Protein AF-A0A3P9KYY5-F1 (afdb_monomer_lite)

InterPro domains:
  IPR002126 Cadherin-like [PR00205] (72-91)
  IPR002126 Cadherin-like [PR00205] (111-130)
  IPR002126 Cadherin-like [PR00205] (130-143)
  IPR002126 Cadherin-like [PS50268] (26-132)
  IPR013164 Cadherin, N-terminal [PF08266] (29-111)
  IPR015919 Cadherin-like superfamily [SSF49313] (28-104)
  IPR015919 Cadherin-like superfamily [SSF49313] (125-204)
  IPR020894 Cadherin conserved site [PS00232] (120-130)
  IPR050174 Protocadherin/Cadherin-related Cell Adhesion [PTHR24028] (15-204)

Foldseek 3Di:
DDDDDDDPPPPVVVVVVVVVVPDDPQQDAAEWEDEAPDDWVAFTDQQCVVSVHDLCQCVVQVKFKDDPDPDDQWTADSNRSTITGHDGDDQCVQPWADPWRKDWIWMWGVPPTGIYIYIYTHDFDQDWDWAFPDPDDDDDDDLPDDFFDKDWDGFTDTGTFALQPQDWFAADDDDQWDKDWDDDPRDITIIITGHDGDDCVVPVDPCSPDSPRVRPRPHPPCPPVVVVVVVVVVVCVVPPPPPPPPDDDDDDDDDDDDDDDDDDDDDDDDDD

pLDDT: mean 70.51, std 25.72, range [22.34, 97.0]

Radius of gyration: 33.0 Å; chains: 1; bounding box: 55×108×96 Å

Secondary structure (DSSP, 8-state):
--------TTHHHHHHHHHHTTS------EEEEEESSPPTT-EEEEHHHHTT--HHHHHHTT-EEE-SSSS--EEEETTTTEEEE-S---HHHHHTT-S-EEEEEEEEETTTTEEEEEEEEEEP---S--EESSS-------TTPPTT-EEEPPPEE-SS-TTSS---------SSEEEEEEEEBTEEEEEEEE-S---TTT-SS---------------TTHHHHHHHHHHHHHHTTTTTSSTTSS-------------------------

Organism: Oryzias latipes (NCBI:txid8090)

Sequence (272 aa):
MNFAFERNNSGMYLWIFLLKCCCQMVAGQLSYSVFEEVDPGTSVGNIAKDLNLSPQDLESRMFQIVAGSKEKLFEVNLKTGILFVAKRIDREELCSEQLKCQLSLEAVINNPLKLYRIELQIVDVNDNAPLFSSKQQHLYIAESTLPGVKFALSEAADADVGKNGVNTYKLSQNQHFSLAVHKAGGSVSAELVLQRALDRESKPCSRFSNLCAQFIKPCARFTNLCAQFTKWCTRINQLCSYCCAIVAHAHSSHVHASKQSKWTPSFMFAGL

Structure (mmCIF, N/CA/C/O backbone):
data_AF-A0A3P9KYY5-F1
#
_entry.id   AF-A0A3P9KYY5-F1
#
loop_
_atom_site.group_PDB
_atom_site.id
_atom_site.type_symbol
_atom_site.label_atom_id
_atom_site.label_alt_id
_atom_site.label_comp_id
_atom_site.label_asym_id
_atom_site.label_entity_id
_atom_site.label_seq_id
_atom_site.pdbx_PDB_ins_code
_atom_site.Cartn_x
_atom_site.Cartn_y
_atom_site.Cartn_z
_atom_site.occupancy
_atom_site.B_iso_or_equiv
_atom_site.auth_seq_id
_atom_site.auth_comp_id
_atom_site.auth_asym_id
_atom_site.auth_atom_id
_atom_site.pdbx_PDB_model_num
ATOM 1 N N . MET A 1 1 ? 1.010 -62.638 56.212 1.00 36.09 1 MET A N 1
ATOM 2 C CA . MET A 1 1 ? 0.575 -61.236 56.018 1.00 36.09 1 MET A CA 1
ATOM 3 C C . MET A 1 1 ? 0.450 -60.998 54.525 1.00 36.09 1 MET A C 1
ATOM 5 O O . MET A 1 1 ? 1.361 -61.402 53.825 1.00 36.09 1 MET A O 1
ATOM 9 N N . ASN A 1 2 ? -0.640 -60.391 54.057 1.00 29.66 2 ASN A N 1
ATOM 10 C CA . ASN A 1 2 ? -0.795 -59.865 52.696 1.00 29.66 2 ASN A CA 1
ATOM 11 C C . ASN A 1 2 ? -1.794 -58.707 52.795 1.00 29.66 2 ASN A C 1
ATOM 13 O O . ASN A 1 2 ? -2.948 -58.945 53.144 1.00 29.66 2 ASN A O 1
ATOM 17 N N . PHE A 1 3 ? -1.352 -57.474 52.551 1.00 33.00 3 PHE A N 1
ATOM 18 C CA . PHE A 1 3 ? -2.235 -56.306 52.498 1.00 33.00 3 PHE A CA 1
ATOM 19 C C . PHE A 1 3 ? -2.580 -55.990 51.042 1.00 33.00 3 PHE A C 1
ATOM 21 O O . PHE A 1 3 ? -1.711 -56.031 50.171 1.00 33.00 3 PHE A O 1
ATOM 28 N N . ALA A 1 4 ? -3.851 -55.687 50.781 1.00 38.69 4 ALA A N 1
ATOM 29 C CA . ALA A 1 4 ? -4.298 -55.234 49.470 1.00 38.69 4 ALA A CA 1
ATOM 30 C C . ALA A 1 4 ? -3.795 -53.807 49.199 1.00 38.69 4 ALA A C 1
ATOM 32 O O . ALA A 1 4 ? -3.749 -52.978 50.106 1.00 38.69 4 ALA A O 1
ATOM 33 N N . PHE A 1 5 ? -3.438 -53.518 47.946 1.00 35.31 5 PHE A N 1
ATOM 34 C CA . PHE A 1 5 ? -2.970 -52.197 47.530 1.00 35.31 5 PHE A CA 1
ATOM 35 C C . PHE A 1 5 ? -4.097 -51.463 46.793 1.00 35.31 5 PHE A C 1
ATOM 37 O O . PHE A 1 5 ? -4.363 -51.725 45.617 1.00 35.31 5 PHE A O 1
ATOM 44 N N . GLU A 1 6 ? -4.802 -50.576 47.494 1.00 38.72 6 GLU A N 1
ATOM 45 C CA . GLU A 1 6 ? -5.916 -49.818 46.920 1.00 38.72 6 GLU A CA 1
ATOM 46 C C . GLU A 1 6 ? -5.428 -48.825 45.854 1.00 38.72 6 GLU A C 1
ATOM 48 O O . GLU A 1 6 ? -4.519 -48.020 46.075 1.00 38.72 6 GLU A O 1
ATOM 53 N N . ARG A 1 7 ? -6.049 -48.857 44.669 1.00 44.09 7 ARG A N 1
ATOM 54 C CA . ARG A 1 7 ? -5.730 -47.926 43.577 1.00 44.09 7 ARG A CA 1
ATOM 55 C C . ARG A 1 7 ? -6.401 -46.578 43.825 1.00 44.09 7 ARG A C 1
ATOM 57 O O . ARG A 1 7 ? -7.525 -46.345 43.388 1.00 44.09 7 ARG A O 1
ATOM 64 N N . ASN A 1 8 ? -5.694 -45.692 44.520 1.00 43.88 8 ASN A N 1
ATOM 65 C CA . ASN A 1 8 ? -6.155 -44.338 44.817 1.00 43.88 8 ASN A CA 1
ATOM 66 C C . ASN A 1 8 ? -6.353 -43.515 43.523 1.00 43.88 8 ASN A C 1
ATOM 68 O O . ASN A 1 8 ? -5.400 -43.028 42.918 1.00 43.88 8 ASN A O 1
ATOM 72 N N . ASN A 1 9 ? -7.610 -43.358 43.100 1.00 50.34 9 ASN A N 1
ATOM 73 C CA . ASN A 1 9 ? -7.994 -42.801 41.795 1.00 50.34 9 ASN A CA 1
ATOM 74 C C . ASN A 1 9 ? -8.052 -41.253 41.764 1.00 50.34 9 ASN A C 1
ATOM 76 O O . ASN A 1 9 ? -8.659 -40.665 40.873 1.00 50.34 9 ASN A O 1
ATOM 80 N N . SER A 1 10 ? -7.473 -40.575 42.760 1.00 51.97 10 SER A N 1
ATOM 81 C CA . SER A 1 10 ? -7.631 -39.125 42.979 1.00 51.97 10 SER A CA 1
ATOM 82 C C . SER A 1 10 ? -6.696 -38.246 42.136 1.00 51.97 10 SER A C 1
ATOM 84 O O . SER A 1 10 ? -7.107 -37.182 41.671 1.00 51.97 10 SER A O 1
ATOM 86 N N . GLY A 1 11 ? -5.460 -38.688 41.877 1.00 48.28 11 GLY A N 1
ATOM 87 C CA . GLY A 1 11 ? -4.455 -37.877 41.171 1.00 48.28 11 GLY A CA 1
ATOM 88 C C . GLY A 1 11 ? -4.800 -37.560 39.709 1.00 48.28 11 GLY A C 1
ATOM 89 O O . GLY A 1 11 ? -4.447 -36.493 39.208 1.00 48.28 11 GLY A O 1
ATOM 90 N N . MET A 1 12 ? -5.530 -38.451 39.030 1.00 52.38 12 MET A N 1
ATOM 91 C CA . MET A 1 12 ? -5.827 -38.318 37.598 1.00 52.38 12 MET A CA 1
ATOM 92 C C . MET A 1 12 ? -6.825 -37.185 37.303 1.00 52.38 12 MET A C 1
ATOM 94 O O . MET A 1 12 ? -6.656 -36.448 36.333 1.00 52.38 12 MET A O 1
ATOM 98 N N . TYR A 1 13 ? -7.822 -36.979 38.170 1.00 51.81 13 TYR A N 1
ATOM 99 C CA . TYR A 1 13 ? -8.791 -35.887 38.015 1.00 51.81 13 TYR A CA 1
ATOM 100 C C . TYR A 1 13 ? -8.165 -34.506 38.242 1.00 51.81 13 TYR A C 1
ATOM 102 O O . TYR A 1 13 ? -8.537 -33.554 37.557 1.00 51.81 13 TYR A O 1
ATOM 110 N N . LEU A 1 14 ? -7.181 -34.397 39.143 1.00 50.94 14 LEU A N 1
ATOM 111 C CA . LEU A 1 14 ? -6.487 -33.135 39.412 1.00 50.94 14 LEU A CA 1
ATOM 112 C C . LEU A 1 14 ? -5.697 -32.653 38.182 1.00 50.94 14 LEU A C 1
ATOM 114 O O . LEU A 1 14 ? -5.769 -31.480 37.821 1.00 50.94 14 LEU A O 1
ATOM 118 N N . TRP A 1 15 ? -5.024 -33.570 37.479 1.00 49.56 15 TRP A N 1
ATOM 119 C CA . TRP A 1 15 ? -4.342 -33.268 36.214 1.00 49.56 15 TRP A CA 1
ATOM 120 C C . TRP A 1 15 ? -5.317 -32.879 35.095 1.00 49.56 15 TRP A C 1
ATOM 122 O O . TRP A 1 15 ? -5.033 -31.950 34.343 1.00 49.56 15 TRP A O 1
ATOM 132 N N . ILE A 1 16 ? -6.488 -33.521 35.009 1.00 52.25 16 ILE A N 1
ATOM 133 C CA . ILE A 1 16 ? -7.527 -33.160 34.027 1.00 52.25 16 ILE A CA 1
ATOM 134 C C . ILE A 1 16 ? -8.087 -31.751 34.298 1.00 52.25 16 ILE A C 1
ATOM 136 O O . ILE A 1 16 ? -8.329 -31.002 33.350 1.00 52.25 16 ILE A O 1
ATOM 140 N N . PHE A 1 17 ? -8.249 -31.355 35.566 1.00 47.78 17 PHE A N 1
ATOM 141 C CA . PHE A 1 17 ? -8.636 -29.986 35.930 1.00 47.78 17 PHE A CA 1
ATOM 142 C C . PHE A 1 17 ? -7.553 -28.954 35.586 1.00 47.78 17 PHE A C 1
ATOM 144 O O . PHE A 1 17 ? -7.874 -27.900 35.037 1.00 47.78 17 PHE A O 1
ATOM 151 N N . LEU A 1 18 ? -6.277 -29.261 35.843 1.00 50.00 18 LEU A N 1
ATOM 152 C CA . LEU A 1 18 ? -5.164 -28.363 35.518 1.00 50.00 18 LEU A CA 1
ATOM 153 C C . LEU A 1 18 ? -4.964 -28.207 33.999 1.00 50.00 18 LEU A C 1
ATOM 155 O O . LEU A 1 18 ? -4.816 -27.080 33.529 1.00 50.00 18 LEU A O 1
ATOM 159 N N . LEU A 1 19 ? -5.059 -29.285 33.209 1.00 46.97 19 LEU A N 1
ATOM 160 C CA . LEU A 1 19 ? -5.005 -29.191 31.740 1.00 46.97 19 LEU A CA 1
ATOM 161 C C . LEU A 1 19 ? -6.210 -28.437 31.154 1.00 46.97 19 LEU A C 1
ATOM 163 O O . LEU A 1 19 ? -6.039 -27.672 30.204 1.00 46.97 19 LEU A O 1
ATOM 167 N N . LYS A 1 20 ? -7.413 -28.575 31.733 1.00 45.62 20 LYS A N 1
ATOM 168 C CA . LYS A 1 20 ? -8.587 -27.785 31.313 1.00 45.62 20 LYS A CA 1
ATOM 169 C C . LYS A 1 20 ? -8.441 -26.278 31.544 1.00 45.62 20 LYS A C 1
ATOM 171 O O . LYS A 1 20 ? -9.170 -25.519 30.918 1.00 45.62 20 LYS A O 1
ATOM 176 N N . CYS A 1 21 ? -7.507 -25.839 32.388 1.00 45.88 21 CYS A N 1
ATOM 177 C CA . CYS A 1 21 ? -7.246 -24.419 32.628 1.00 45.88 21 CYS A CA 1
ATOM 178 C C . CYS A 1 21 ? -6.366 -23.764 31.537 1.00 45.88 21 CYS A C 1
ATOM 180 O O . CYS A 1 21 ? -6.236 -22.545 31.500 1.00 45.88 21 CYS A O 1
ATOM 182 N N . CYS A 1 22 ? -5.761 -24.551 30.634 1.00 45.81 22 CYS A N 1
ATOM 183 C CA . CYS A 1 22 ? -4.776 -24.066 29.657 1.00 45.81 22 CYS A CA 1
ATOM 184 C C . CYS A 1 22 ? -5.279 -24.069 28.196 1.00 45.81 22 CYS A C 1
ATOM 186 O O . CYS A 1 22 ? -4.486 -24.037 27.257 1.00 45.81 22 CYS A O 1
ATOM 188 N N . CYS A 1 23 ? -6.596 -24.117 27.969 1.00 46.62 23 CYS A N 1
ATOM 189 C CA . CYS A 1 23 ? -7.183 -24.050 26.628 1.00 46.62 23 CYS A CA 1
ATOM 190 C C . CYS A 1 23 ? -8.422 -23.146 26.585 1.00 46.62 23 CYS A C 1
ATOM 192 O O . CYS A 1 23 ? -9.277 -23.211 27.459 1.00 46.62 23 CYS A O 1
ATOM 194 N N . GLN A 1 24 ? -8.526 -22.366 25.502 1.00 46.97 24 GLN A N 1
ATOM 195 C CA . GLN A 1 24 ? -9.652 -21.485 25.148 1.00 46.97 24 GLN A CA 1
ATOM 196 C C . GLN A 1 24 ? -9.836 -20.198 25.983 1.00 46.97 24 GLN A C 1
ATOM 198 O O . GLN A 1 24 ? -10.916 -19.904 26.484 1.00 46.97 24 GLN A O 1
ATOM 203 N N . MET A 1 25 ? -8.820 -19.328 25.951 1.00 42.09 25 MET A N 1
ATOM 204 C CA . MET A 1 25 ? -9.045 -17.870 25.877 1.00 42.09 25 MET A CA 1
ATOM 205 C C . MET A 1 25 ? -8.500 -17.272 24.569 1.00 42.09 25 MET A C 1
ATOM 207 O O . MET A 1 25 ? -7.851 -16.231 24.557 1.00 42.09 25 MET A O 1
ATOM 211 N N . VAL A 1 26 ? -8.828 -17.906 23.438 1.00 45.22 26 VAL A N 1
ATOM 212 C CA . VAL A 1 26 ? -8.909 -17.184 22.159 1.00 45.22 26 VAL A CA 1
ATOM 213 C C . VAL A 1 26 ? -10.308 -16.576 22.090 1.00 45.22 26 VAL A C 1
ATOM 215 O O . VAL A 1 26 ? -11.222 -17.139 21.490 1.00 45.22 26 VAL A O 1
ATOM 218 N N . ALA A 1 27 ? -10.493 -15.445 22.778 1.00 49.50 27 ALA A N 1
ATOM 219 C CA . ALA A 1 27 ? -11.593 -14.547 22.444 1.00 49.50 27 ALA A CA 1
ATOM 220 C C . ALA A 1 27 ? -11.407 -14.107 20.981 1.00 49.50 27 ALA A C 1
ATOM 222 O O . ALA A 1 27 ? -10.267 -13.959 20.540 1.00 49.50 27 ALA A O 1
ATOM 223 N N . GLY A 1 28 ? -12.507 -13.975 20.233 1.00 56.72 28 GLY A N 1
ATOM 224 C CA . GLY A 1 28 ? -12.474 -13.877 18.770 1.00 56.72 28 GLY A CA 1
ATOM 225 C C . GLY A 1 28 ? -11.440 -12.875 18.254 1.00 56.72 28 GLY A C 1
ATOM 226 O O . GLY A 1 28 ? -11.427 -11.723 18.682 1.00 56.72 28 GLY A O 1
ATOM 227 N N . GLN A 1 29 ? -10.578 -13.328 17.342 1.00 67.31 29 GLN A N 1
ATOM 228 C CA . GLN A 1 29 ? -9.638 -12.467 16.633 1.00 67.31 29 GLN A CA 1
ATOM 229 C C . GLN A 1 29 ? -10.447 -11.614 15.651 1.00 67.31 29 GLN A C 1
ATOM 231 O O . GLN A 1 29 ? -10.906 -12.108 14.620 1.00 67.31 29 GLN A O 1
ATOM 236 N N . LEU A 1 30 ? -10.681 -10.352 16.008 1.00 89.25 30 LEU A N 1
ATOM 237 C CA . LEU A 1 30 ? -11.351 -9.405 15.122 1.00 89.25 30 LEU A CA 1
ATOM 238 C C . LEU A 1 30 ? -10.376 -9.006 14.017 1.00 89.25 30 LEU A C 1
ATOM 240 O O . LEU A 1 30 ? -9.181 -8.866 14.265 1.00 89.25 30 LEU A O 1
ATOM 244 N N . SER A 1 31 ? -10.882 -8.814 12.802 1.00 92.50 31 SER A N 1
ATOM 245 C CA . SER A 1 31 ? -10.082 -8.345 11.675 1.00 92.50 31 SER A CA 1
ATOM 246 C C . SER A 1 31 ? -10.819 -7.230 10.949 1.00 92.50 31 SER A C 1
ATOM 248 O O . SER A 1 31 ? -11.980 -7.385 10.570 1.00 92.50 31 SER A O 1
ATOM 250 N N . TYR A 1 32 ? -10.130 -6.108 10.774 1.00 95.19 32 TYR A N 1
ATOM 251 C CA . TYR A 1 32 ? -10.605 -4.939 10.052 1.00 95.19 32 TYR A CA 1
ATOM 252 C C . TYR A 1 32 ? -9.584 -4.536 8.984 1.00 95.19 32 TYR A C 1
ATOM 254 O O . TYR A 1 32 ? -8.396 -4.851 9.077 1.00 95.19 32 TYR A O 1
ATOM 262 N N . SER A 1 33 ? -10.040 -3.782 7.989 1.00 95.62 33 SER A N 1
ATOM 263 C CA . SER A 1 33 ? -9.180 -3.152 6.989 1.00 95.62 33 SER A CA 1
ATOM 264 C C . SER A 1 33 ? -9.468 -1.660 6.916 1.00 95.62 33 SER A C 1
ATOM 266 O O . SER A 1 33 ? -10.634 -1.265 6.896 1.00 95.62 33 SER A O 1
ATOM 268 N N . VAL A 1 34 ? -8.424 -0.844 6.822 1.00 95.94 34 VAL A N 1
ATOM 269 C CA . VAL A 1 34 ? -8.526 0.610 6.651 1.00 95.94 34 VAL A CA 1
ATOM 270 C C . VAL A 1 34 ? -7.572 1.045 5.544 1.00 95.94 34 VAL A C 1
ATOM 272 O O . VAL A 1 34 ? -6.483 0.491 5.425 1.00 95.94 34 VAL A O 1
ATOM 275 N N . PHE A 1 35 ? -7.975 2.009 4.722 1.00 96.12 35 PHE A N 1
ATOM 276 C CA . PHE A 1 35 ? -7.043 2.653 3.799 1.00 96.12 35 PHE A CA 1
ATOM 277 C C . PHE A 1 35 ? -6.129 3.603 4.572 1.00 96.12 35 PHE A C 1
ATOM 279 O O . PHE A 1 35 ? -6.553 4.214 5.553 1.00 96.12 35 PHE A O 1
ATOM 286 N N . GLU A 1 36 ? -4.892 3.739 4.123 1.00 94.81 36 GLU A N 1
ATOM 287 C CA . GLU A 1 36 ? -4.030 4.836 4.559 1.00 94.81 36 GLU A CA 1
ATOM 288 C C . GLU A 1 36 ? -4.493 6.193 4.002 1.00 94.81 36 GLU A C 1
ATOM 290 O O . GLU A 1 36 ? -5.508 6.280 3.305 1.00 94.81 36 GLU A O 1
ATOM 295 N N . GLU A 1 37 ? -3.768 7.266 4.327 1.00 92.88 37 GLU A N 1
ATOM 296 C CA . GLU A 1 37 ? -3.992 8.634 3.834 1.00 92.88 37 GLU A CA 1
ATOM 297 C C . GLU A 1 37 ? -5.351 9.280 4.193 1.00 92.88 37 GLU A C 1
ATOM 299 O O . GLU A 1 37 ? -5.558 10.468 3.908 1.00 92.88 37 GLU A O 1
ATOM 304 N N . VAL A 1 38 ? -6.246 8.537 4.858 1.00 93.75 38 VAL A N 1
ATOM 305 C CA . VAL A 1 38 ? -7.576 8.965 5.322 1.00 93.75 38 VAL A CA 1
ATOM 306 C C . VAL A 1 38 ? -7.523 9.985 6.462 1.00 93.75 38 VAL A C 1
ATOM 308 O O . VAL A 1 38 ? -6.593 10.018 7.272 1.00 93.75 38 VAL A O 1
ATOM 311 N N . ASP A 1 39 ? -8.572 10.803 6.552 1.00 95.25 39 ASP A N 1
ATOM 312 C CA . ASP A 1 39 ? -8.694 11.845 7.569 1.00 95.25 39 ASP A CA 1
ATOM 313 C C . ASP A 1 39 ? -8.900 11.262 8.986 1.00 95.25 39 ASP A C 1
ATOM 315 O O . ASP A 1 39 ? -9.667 10.302 9.159 1.00 95.25 39 ASP A O 1
ATOM 319 N N . PRO A 1 40 ? -8.289 11.854 10.032 1.00 96.19 40 PRO A N 1
ATOM 320 C CA . PRO A 1 40 ? -8.609 11.535 11.421 1.00 96.19 40 PRO A CA 1
ATOM 321 C C . PRO A 1 40 ? -10.110 11.671 11.720 1.00 96.19 40 PRO A C 1
ATOM 323 O O . PRO A 1 40 ? -10.773 12.604 11.271 1.00 96.19 40 PRO A O 1
ATOM 326 N N . GLY A 1 41 ? -10.653 10.726 12.486 1.00 95.88 41 GLY A N 1
ATOM 327 C CA . GLY A 1 41 ? -12.092 10.548 12.698 1.00 95.88 41 GLY A CA 1
ATOM 328 C C . GLY A 1 41 ? -12.754 9.548 11.741 1.00 95.88 41 GLY A C 1
ATOM 329 O O . GLY A 1 41 ? -13.888 9.143 11.995 1.00 95.88 41 GLY A O 1
ATOM 330 N N . THR A 1 42 ? -12.063 9.090 10.687 1.00 96.69 42 THR A N 1
ATOM 331 C CA . THR A 1 42 ? -12.573 8.042 9.782 1.00 96.69 42 THR A CA 1
ATOM 332 C C . THR A 1 42 ? -12.887 6.753 10.549 1.00 96.69 42 THR A C 1
ATOM 334 O O . THR A 1 42 ? -12.030 6.196 11.238 1.00 96.69 42 THR A O 1
ATOM 337 N N . SER A 1 43 ? -14.124 6.262 10.422 1.00 97.00 43 SER A N 1
ATOM 338 C CA . SER A 1 43 ? -14.598 5.039 11.080 1.00 97.00 43 SER A CA 1
ATOM 339 C C . SER A 1 43 ? -14.059 3.778 10.403 1.00 97.00 43 SER A C 1
ATOM 341 O O . SER A 1 43 ? -14.251 3.597 9.202 1.00 97.00 43 SER A O 1
ATOM 343 N N . VAL A 1 44 ? -13.478 2.877 11.192 1.00 96.38 44 VAL A N 1
ATOM 344 C CA . VAL A 1 44 ? -12.923 1.589 10.747 1.00 96.38 44 VAL A CA 1
ATOM 345 C C . VAL A 1 44 ? -13.923 0.441 10.940 1.00 96.38 44 VAL A C 1
ATOM 347 O O . VAL A 1 44 ?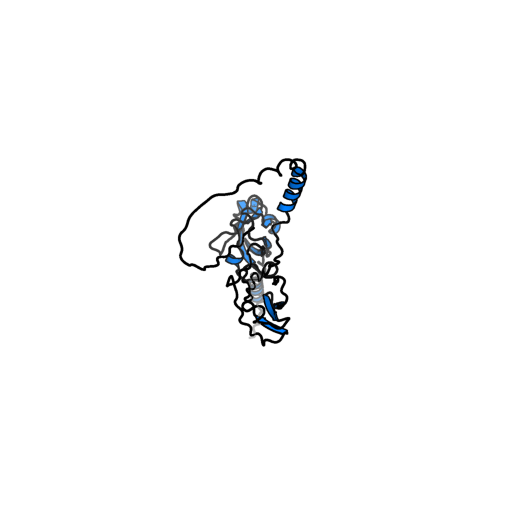 -14.067 -0.408 10.065 1.00 96.38 44 VAL A O 1
ATOM 350 N N . GLY A 1 45 ? -14.642 0.411 12.067 1.00 95.31 45 GLY A N 1
ATOM 351 C CA . GLY A 1 45 ? -15.582 -0.670 12.396 1.00 95.31 45 GLY A CA 1
ATOM 352 C C . GLY A 1 45 ? -16.348 -0.435 13.702 1.00 95.31 45 GLY A C 1
ATOM 353 O O . GLY A 1 45 ? -16.031 0.492 14.448 1.00 95.31 45 GLY A O 1
ATOM 354 N N . ASN A 1 46 ? -17.362 -1.260 13.994 1.00 95.50 46 ASN A N 1
ATOM 355 C CA . ASN A 1 46 ? -18.138 -1.176 15.241 1.00 95.50 46 ASN A CA 1
ATOM 356 C C . ASN A 1 46 ? -17.707 -2.277 16.220 1.00 95.50 46 ASN A C 1
ATOM 358 O O . ASN A 1 46 ? -18.345 -3.321 16.350 1.00 95.50 46 ASN A O 1
ATOM 362 N N . ILE A 1 47 ? -16.614 -2.011 16.929 1.00 94.44 47 ILE A N 1
ATOM 363 C CA . ILE A 1 47 ? -16.000 -2.963 17.850 1.00 94.44 47 ILE A CA 1
ATOM 364 C C . ILE A 1 47 ? -16.886 -3.310 19.057 1.00 94.44 47 ILE A C 1
ATOM 366 O O . ILE A 1 47 ? -16.767 -4.411 19.583 1.00 94.44 47 ILE A O 1
ATOM 370 N N . ALA A 1 48 ? -17.825 -2.446 19.469 1.00 93.69 48 ALA A N 1
ATOM 371 C CA . ALA A 1 48 ? -18.816 -2.831 20.483 1.00 93.69 48 ALA A CA 1
ATOM 372 C C . ALA A 1 48 ? -19.694 -3.986 19.981 1.00 93.69 48 ALA A C 1
ATOM 374 O O . ALA A 1 48 ? -19.774 -5.035 20.619 1.00 93.69 48 ALA A O 1
ATOM 375 N N . LYS A 1 49 ? -20.302 -3.813 18.802 1.00 94.12 49 LYS A N 1
ATOM 376 C CA . LYS A 1 49 ? -21.163 -4.816 18.170 1.00 94.12 49 LYS A CA 1
ATOM 377 C C . LYS A 1 49 ? -20.404 -6.114 17.898 1.00 94.12 49 LYS A C 1
ATOM 379 O O . LYS A 1 49 ? -20.905 -7.184 18.230 1.00 94.12 49 LYS A O 1
ATOM 384 N N . ASP A 1 50 ? -19.205 -6.016 17.332 1.00 94.12 50 ASP A N 1
ATOM 385 C CA . ASP A 1 50 ? -18.438 -7.183 16.884 1.00 94.12 50 ASP A CA 1
ATOM 386 C C . ASP A 1 50 ? -17.836 -7.981 18.066 1.00 94.12 50 ASP A C 1
ATOM 388 O O . ASP A 1 50 ? -17.631 -9.189 17.955 1.00 94.12 50 ASP A O 1
ATOM 392 N N . LEU A 1 51 ? -17.643 -7.345 19.232 1.00 91.75 51 LEU A N 1
ATOM 393 C CA . LEU A 1 51 ? -17.331 -8.010 20.511 1.00 91.75 51 LEU A CA 1
ATOM 394 C C . LEU A 1 51 ? -18.576 -8.425 21.324 1.00 91.75 51 LEU A C 1
ATOM 396 O O . LEU A 1 51 ? -18.432 -8.984 22.414 1.00 91.75 51 LEU A O 1
ATOM 400 N N . ASN A 1 52 ? -19.785 -8.147 20.824 1.00 92.62 52 ASN A N 1
ATOM 401 C CA . ASN A 1 52 ? -21.063 -8.321 21.523 1.00 92.62 52 ASN A CA 1
ATOM 402 C C . ASN A 1 52 ? -21.084 -7.642 22.916 1.00 92.62 52 ASN A C 1
ATOM 404 O O . ASN A 1 52 ? -21.398 -8.256 23.941 1.00 92.62 52 ASN A O 1
ATOM 408 N N . LEU A 1 53 ? -20.723 -6.357 22.933 1.00 92.19 53 LEU A N 1
ATOM 409 C CA . LEU A 1 53 ? -20.725 -5.436 24.074 1.00 92.19 53 LEU A CA 1
ATOM 410 C C . LEU A 1 53 ? -21.657 -4.248 23.790 1.00 92.19 53 LEU A C 1
ATOM 412 O O . LEU A 1 53 ? -21.830 -3.846 22.638 1.00 92.19 53 LEU A O 1
ATOM 416 N N . SER A 1 54 ? -22.224 -3.639 24.831 1.00 94.06 54 SER A N 1
ATOM 417 C CA . SER A 1 54 ? -22.929 -2.357 24.691 1.00 94.06 54 SER A CA 1
ATOM 418 C C . SER A 1 54 ? -21.953 -1.164 24.767 1.00 94.06 54 SER A C 1
ATOM 420 O O . SER A 1 54 ? -20.892 -1.283 25.382 1.00 94.06 54 SER A O 1
ATOM 422 N N . PRO A 1 55 ? -22.278 0.021 24.214 1.00 93.88 55 PRO A N 1
ATOM 423 C CA . PRO A 1 55 ? -21.511 1.243 24.487 1.00 93.88 55 PRO A CA 1
ATOM 424 C C . PRO A 1 55 ? -21.429 1.560 25.992 1.00 93.88 55 PRO A C 1
ATOM 426 O O . PRO A 1 55 ? -20.402 2.017 26.488 1.00 93.88 55 PRO A O 1
ATOM 429 N N . GLN A 1 56 ? -22.483 1.228 26.746 1.00 93.88 56 GLN A N 1
ATOM 430 C CA . GLN A 1 56 ? -22.515 1.337 28.202 1.00 93.88 56 GLN A CA 1
ATOM 431 C C . GLN A 1 56 ? -21.484 0.415 28.876 1.00 93.88 56 GLN A C 1
ATOM 433 O O . GLN A 1 56 ? -20.842 0.848 29.832 1.00 93.88 56 GLN A O 1
ATOM 438 N N . ASP A 1 57 ? -21.260 -0.810 28.379 1.00 93.38 57 ASP A N 1
ATOM 439 C CA . ASP A 1 57 ? -20.141 -1.659 28.822 1.00 93.38 57 ASP A CA 1
ATOM 440 C C . ASP A 1 57 ? -18.799 -0.971 28.560 1.00 93.38 57 ASP A C 1
ATOM 442 O O . ASP A 1 57 ? -17.947 -0.956 29.445 1.00 93.38 57 ASP A O 1
ATOM 446 N N . LEU A 1 58 ? -18.598 -0.406 27.363 1.00 93.50 58 LEU A N 1
ATOM 447 C CA . LEU A 1 58 ? -17.318 0.205 26.996 1.00 93.50 58 LEU A CA 1
ATOM 448 C C . LEU A 1 58 ? -16.959 1.384 27.908 1.00 93.50 58 LEU A C 1
ATOM 450 O O . LEU A 1 58 ? -15.819 1.479 28.362 1.00 93.50 58 LEU A O 1
ATOM 454 N N . GLU A 1 59 ? -17.925 2.261 28.188 1.00 93.44 59 GLU A N 1
ATOM 455 C CA . GLU A 1 59 ? -17.731 3.429 29.052 1.00 93.44 59 GLU A CA 1
ATOM 456 C C . GLU A 1 59 ? -17.607 3.018 30.533 1.00 93.44 59 GLU A C 1
ATOM 458 O O . GLU A 1 59 ? -16.626 3.369 31.188 1.00 93.44 59 GLU A O 1
ATOM 463 N N . SER A 1 60 ? -18.531 2.202 31.058 1.00 94.56 60 SER A N 1
ATOM 464 C CA . SER A 1 60 ? -18.549 1.832 32.488 1.00 94.56 60 SER A CA 1
ATOM 465 C C . SER A 1 60 ? -17.445 0.858 32.916 1.00 94.56 60 SER A C 1
ATOM 467 O O . SER A 1 60 ? -17.087 0.816 34.093 1.00 94.56 60 SER A O 1
ATOM 469 N N . ARG A 1 61 ? -16.888 0.076 31.983 1.00 94.88 61 ARG A N 1
ATOM 470 C CA . ARG A 1 61 ? -15.837 -0.923 32.253 1.00 94.88 61 ARG A CA 1
ATOM 471 C C . ARG A 1 61 ? -14.476 -0.531 31.671 1.00 94.88 61 ARG A C 1
ATOM 473 O O . ARG A 1 61 ? -13.560 -1.357 31.643 1.00 94.88 61 ARG A O 1
ATOM 480 N N . MET A 1 62 ? -14.338 0.731 31.252 1.00 91.50 62 MET A N 1
ATOM 481 C CA . MET A 1 62 ? -13.102 1.340 30.754 1.00 91.50 62 MET A CA 1
ATOM 482 C C . MET A 1 62 ? -12.449 0.500 29.646 1.00 91.50 62 MET A C 1
ATOM 484 O O . MET A 1 62 ? -11.341 -0.014 29.814 1.00 91.50 62 MET A O 1
ATOM 488 N N . PHE A 1 63 ? -13.158 0.321 28.528 1.00 93.56 63 PHE A N 1
ATOM 489 C CA . PHE A 1 63 ? -12.563 -0.278 27.336 1.00 93.56 63 PHE A CA 1
ATOM 490 C C . PHE A 1 63 ? -11.441 0.622 26.803 1.00 93.56 63 PHE A C 1
ATOM 492 O O . PHE A 1 63 ? -11.637 1.824 26.626 1.00 93.56 63 PHE A O 1
ATOM 499 N N . GLN A 1 64 ? -10.280 0.045 26.507 1.00 91.06 64 GLN A N 1
ATOM 500 C CA . GLN A 1 64 ? -9.136 0.773 25.959 1.00 91.06 64 GLN A CA 1
ATOM 501 C C . GLN A 1 64 ? -8.311 -0.095 25.005 1.00 91.06 64 GLN A C 1
ATOM 503 O O . GLN A 1 64 ? -8.141 -1.294 25.228 1.00 91.06 64 GLN A O 1
ATOM 508 N N . ILE A 1 65 ? -7.750 0.529 23.968 1.00 91.44 65 ILE A N 1
ATOM 509 C CA . ILE A 1 65 ? -6.680 -0.064 23.159 1.00 91.44 65 ILE A CA 1
ATOM 510 C C . ILE A 1 65 ? -5.360 0.122 23.909 1.00 91.44 65 ILE A C 1
ATOM 512 O O . ILE A 1 65 ? -5.010 1.238 24.298 1.00 91.44 65 ILE A O 1
ATOM 516 N N . VAL A 1 66 ? -4.615 -0.966 24.078 1.00 85.56 66 VAL A N 1
ATOM 517 C CA . VAL A 1 66 ? -3.241 -0.959 24.580 1.00 85.56 66 VAL A CA 1
ATOM 518 C C . VAL A 1 66 ? -2.315 -0.853 23.372 1.00 85.56 66 VAL A C 1
ATOM 520 O O . VAL A 1 66 ? -1.991 -1.842 22.718 1.00 85.56 66 VAL A O 1
ATOM 523 N N . ALA A 1 67 ? -1.912 0.374 23.043 1.00 71.38 67 ALA A N 1
ATOM 524 C CA . ALA A 1 67 ? -0.932 0.612 21.991 1.00 71.38 67 ALA A CA 1
ATOM 525 C C . ALA A 1 67 ? 0.464 0.165 22.462 1.00 71.38 67 ALA A C 1
ATOM 527 O O . ALA A 1 67 ? 0.992 0.698 23.437 1.00 71.38 67 ALA A O 1
ATOM 528 N N . GLY A 1 68 ? 1.066 -0.801 21.761 1.00 62.78 68 GLY A N 1
ATOM 529 C CA . GLY A 1 68 ? 2.482 -1.161 21.939 1.00 62.78 68 GLY A CA 1
ATOM 530 C C . GLY A 1 68 ? 3.448 -0.175 21.263 1.00 62.78 68 GLY A C 1
ATOM 531 O O . GLY A 1 68 ? 4.632 -0.129 21.593 1.00 62.78 68 GLY A O 1
ATOM 532 N N . SER A 1 69 ? 2.942 0.630 20.325 1.00 60.44 69 SER A N 1
ATOM 533 C CA . SER A 1 69 ? 3.636 1.737 19.665 1.00 60.44 69 SER A CA 1
ATOM 534 C C . SER A 1 69 ? 3.657 2.999 20.535 1.00 60.44 69 SER A C 1
ATOM 536 O O . SER A 1 69 ? 2.762 3.232 21.344 1.00 60.44 69 SER A O 1
ATOM 538 N N . LYS A 1 70 ? 4.647 3.878 20.315 1.00 55.41 70 LYS A N 1
ATOM 539 C CA . LYS A 1 70 ? 4.712 5.200 20.977 1.00 55.41 70 LYS A CA 1
ATOM 540 C C . LYS A 1 70 ? 3.568 6.142 20.583 1.00 55.41 70 LYS A C 1
ATOM 542 O O . LYS A 1 70 ? 3.314 7.112 21.291 1.00 55.41 70 LYS A O 1
ATOM 547 N N . GLU A 1 71 ? 2.901 5.870 19.466 1.00 73.12 71 GLU A N 1
ATOM 548 C CA . GLU A 1 71 ? 1.776 6.649 18.962 1.00 73.12 71 GLU A CA 1
ATOM 549 C C . GLU A 1 71 ? 0.477 5.842 18.955 1.00 73.12 71 GLU A C 1
ATOM 551 O O . GLU A 1 71 ? 0.472 4.633 18.701 1.00 73.12 71 GLU A O 1
ATOM 556 N N . LYS A 1 72 ? -0.636 6.546 19.179 1.00 86.50 72 LYS A N 1
ATOM 557 C CA . LYS A 1 72 ? -1.993 6.022 19.038 1.00 86.50 72 LYS A CA 1
ATOM 558 C C . LYS A 1 72 ? -2.534 6.325 17.640 1.00 86.50 72 LYS A C 1
ATOM 560 O O . LYS A 1 72 ? -3.068 7.402 17.395 1.00 86.50 72 LYS A O 1
ATOM 565 N N . LEU A 1 73 ? -2.418 5.362 16.733 1.00 91.94 73 LEU A N 1
ATOM 566 C CA . LEU A 1 73 ? -2.993 5.470 15.386 1.00 91.94 73 LEU A CA 1
ATOM 567 C C . LEU A 1 73 ? -4.521 5.278 15.384 1.00 91.94 73 LEU A C 1
ATOM 569 O O . LEU A 1 73 ? -5.211 5.822 14.527 1.00 91.94 73 LEU A O 1
ATOM 573 N N . PHE A 1 74 ? -5.052 4.546 16.369 1.00 93.94 74 PHE A N 1
ATOM 574 C CA . PHE A 1 74 ? -6.463 4.169 16.473 1.00 93.94 74 PHE A CA 1
ATOM 575 C C . PHE A 1 74 ? -7.000 4.398 17.885 1.00 93.94 74 PHE A C 1
ATOM 577 O O . PHE A 1 74 ? -6.321 4.094 18.868 1.00 93.94 74 PHE A O 1
ATOM 584 N N . GLU A 1 75 ? -8.244 4.864 17.984 1.00 94.00 75 GLU A N 1
ATOM 585 C CA . GLU A 1 75 ? -8.987 4.975 19.244 1.00 94.00 75 GLU A CA 1
ATOM 586 C C . GLU A 1 75 ? -10.434 4.477 19.076 1.00 94.00 75 GLU A C 1
ATOM 588 O O . GLU A 1 75 ? -10.916 4.254 17.964 1.00 94.00 75 GLU A O 1
ATOM 593 N N . VAL A 1 76 ? -11.134 4.254 20.194 1.00 94.50 76 VAL A N 1
ATOM 594 C CA . VAL A 1 76 ? -12.532 3.795 20.209 1.00 94.50 76 VAL A CA 1
ATOM 595 C C . VAL A 1 76 ? -13.405 4.837 20.887 1.00 94.50 76 VAL A C 1
ATOM 597 O O . VAL A 1 76 ? -13.183 5.205 22.039 1.00 94.50 76 VAL A O 1
ATOM 600 N N . ASN A 1 77 ? -14.444 5.286 20.188 1.00 95.94 77 ASN A N 1
ATOM 601 C CA . ASN A 1 77 ? -15.450 6.168 20.757 1.00 95.94 77 ASN A CA 1
ATOM 602 C C . ASN A 1 77 ? -16.392 5.338 21.644 1.00 95.94 77 ASN A C 1
ATOM 604 O O . ASN A 1 77 ? -17.324 4.697 21.152 1.00 95.94 77 ASN A O 1
ATOM 608 N N . LEU A 1 78 ? -16.150 5.369 22.959 1.00 95.12 78 LEU A N 1
ATOM 609 C CA . LEU A 1 78 ? -16.856 4.551 23.956 1.00 95.12 78 LEU A CA 1
ATOM 610 C C . LEU A 1 78 ? -18.386 4.715 23.908 1.00 95.12 78 LEU A C 1
ATOM 612 O O . LEU A 1 78 ? -19.108 3.754 24.146 1.00 95.12 78 LEU A O 1
ATOM 616 N N . LYS A 1 79 ? -18.886 5.895 23.515 1.00 94.81 79 LYS A N 1
ATOM 617 C CA . LYS A 1 79 ? -20.325 6.214 23.452 1.00 94.81 79 LYS A CA 1
ATOM 618 C C . LYS A 1 79 ? -21.037 5.663 22.216 1.00 94.81 79 LYS A C 1
ATOM 620 O O . LYS A 1 79 ? -22.262 5.603 22.200 1.00 94.81 79 LYS A O 1
ATOM 625 N N . THR A 1 80 ? -20.294 5.271 21.181 1.00 95.38 80 THR A N 1
ATOM 626 C CA . THR A 1 80 ? -20.850 4.735 19.919 1.00 95.38 80 THR A CA 1
ATOM 627 C C . THR A 1 80 ? -20.387 3.314 19.605 1.00 95.38 80 THR A C 1
ATOM 629 O O . THR A 1 80 ? -21.003 2.640 18.779 1.00 95.38 80 THR A O 1
ATOM 632 N N . GLY A 1 81 ? -19.310 2.849 20.243 1.00 94.81 81 GLY A N 1
ATOM 633 C CA . GLY A 1 81 ? -18.694 1.561 19.941 1.00 94.81 81 GLY A CA 1
ATOM 634 C C . GLY A 1 81 ? -17.861 1.534 18.663 1.00 94.81 81 GLY A C 1
ATOM 635 O O . GLY A 1 81 ? -17.525 0.450 18.193 1.00 94.81 81 GLY A O 1
ATOM 636 N N . ILE A 1 82 ? -17.548 2.695 18.080 1.00 96.50 82 ILE A N 1
ATOM 637 C CA . ILE A 1 82 ? -16.844 2.801 16.798 1.00 96.50 82 ILE A CA 1
ATOM 638 C C . ILE A 1 82 ? -15.333 2.917 17.025 1.00 96.50 82 ILE A C 1
ATOM 640 O O . ILE A 1 82 ? -14.873 3.814 17.733 1.00 96.50 82 ILE A O 1
ATOM 644 N N . LEU A 1 83 ? -14.576 2.023 16.385 1.00 95.88 83 LEU A N 1
ATOM 645 C CA . LEU A 1 83 ? -13.132 2.128 16.173 1.00 95.88 83 LEU A CA 1
ATOM 646 C C . LEU A 1 83 ? -12.877 3.149 15.057 1.00 95.88 83 LEU A C 1
ATOM 648 O O . LEU A 1 83 ? -13.484 3.039 13.988 1.00 95.88 83 LEU A O 1
ATOM 652 N N . PHE A 1 84 ? -11.998 4.123 15.282 1.00 96.25 84 PHE A N 1
ATOM 653 C CA . PHE A 1 84 ? -11.696 5.183 14.318 1.00 96.25 84 PHE A CA 1
ATOM 654 C C . PHE A 1 84 ? -10.197 5.513 14.256 1.00 96.25 84 PHE A C 1
ATOM 656 O O . PHE A 1 84 ? -9.435 5.231 15.184 1.00 96.25 84 PHE A O 1
ATOM 663 N N . VAL A 1 85 ? -9.783 6.109 13.137 1.00 95.88 85 VAL A N 1
ATOM 664 C CA . VAL A 1 85 ? -8.414 6.584 12.886 1.00 95.88 85 VAL A CA 1
ATOM 665 C C . VAL A 1 85 ? -8.155 7.856 13.701 1.00 95.88 85 VAL A C 1
ATOM 667 O O . VAL A 1 85 ? -8.840 8.857 13.507 1.00 95.88 85 VAL A O 1
ATOM 670 N N . ALA A 1 86 ? -7.188 7.830 14.618 1.00 94.31 86 ALA A N 1
ATOM 671 C CA . ALA A 1 86 ? -6.892 8.934 15.540 1.00 94.31 86 ALA A CA 1
ATOM 672 C C . ALA A 1 86 ? -5.752 9.851 15.048 1.00 94.31 86 ALA A C 1
ATOM 674 O O . ALA A 1 86 ? -5.819 11.067 15.228 1.00 94.31 86 ALA A O 1
ATOM 675 N N . LYS A 1 87 ? -4.744 9.284 14.374 1.00 93.44 87 LYS A N 1
ATOM 676 C CA . LYS A 1 87 ? -3.696 10.000 13.623 1.00 93.44 87 LYS A CA 1
ATOM 677 C C . LYS A 1 87 ? -3.765 9.537 12.167 1.00 93.44 87 LYS A C 1
ATOM 679 O O . LYS A 1 87 ? -4.093 8.381 11.922 1.00 93.44 87 LYS A O 1
ATOM 684 N N . ARG A 1 88 ? -3.438 10.419 11.217 1.00 93.44 88 ARG A N 1
ATOM 685 C CA . ARG A 1 88 ? -3.224 10.053 9.808 1.00 93.44 88 ARG A CA 1
ATOM 686 C C . ARG A 1 88 ? -2.250 8.871 9.708 1.00 93.44 88 ARG A C 1
ATOM 688 O O . ARG A 1 88 ? -1.270 8.833 10.451 1.00 93.44 88 ARG A O 1
ATOM 695 N N . ILE A 1 89 ? -2.554 7.930 8.821 1.00 93.69 89 ILE A N 1
ATOM 696 C CA . ILE A 1 89 ? -1.803 6.688 8.618 1.00 93.69 89 ILE A CA 1
ATOM 697 C C . ILE A 1 89 ? -1.019 6.812 7.314 1.00 93.69 89 ILE A C 1
ATOM 699 O O . ILE A 1 89 ? -1.615 7.161 6.298 1.00 93.69 89 ILE A O 1
ATOM 703 N N . ASP A 1 90 ? 0.266 6.488 7.387 1.00 94.31 90 ASP A N 1
ATOM 704 C CA . ASP A 1 90 ? 1.242 6.381 6.300 1.00 94.31 90 ASP A CA 1
ATOM 705 C C . ASP A 1 90 ? 1.761 4.931 6.349 1.00 94.31 90 ASP A C 1
ATOM 707 O O . ASP A 1 90 ? 2.201 4.461 7.407 1.00 94.31 90 ASP A O 1
ATOM 711 N N . ARG A 1 91 ? 1.564 4.144 5.287 1.00 94.94 91 ARG A N 1
ATOM 712 C CA . ARG A 1 91 ? 1.861 2.700 5.289 1.00 94.94 91 ARG A CA 1
ATOM 713 C C . ARG A 1 91 ? 3.360 2.445 5.131 1.00 94.94 91 ARG A C 1
ATOM 715 O O . ARG A 1 91 ? 3.870 1.443 5.641 1.00 94.94 91 ARG A O 1
ATOM 722 N N . GLU A 1 92 ? 4.068 3.344 4.468 1.00 94.75 92 GLU A N 1
ATOM 723 C CA . GLU A 1 92 ? 5.502 3.316 4.211 1.00 94.75 92 GLU A CA 1
ATOM 724 C C . GLU A 1 92 ? 6.306 3.481 5.514 1.00 94.75 92 GLU A C 1
ATOM 726 O O . GLU A 1 92 ? 7.232 2.697 5.757 1.00 94.75 92 GLU A O 1
ATOM 731 N N . GLU A 1 93 ? 5.911 4.404 6.400 1.00 92.69 93 GLU A N 1
ATOM 732 C CA . GLU A 1 93 ? 6.473 4.576 7.751 1.00 92.69 93 GLU A CA 1
ATOM 733 C C . GLU A 1 93 ? 6.236 3.330 8.625 1.00 92.69 93 GLU A C 1
ATOM 735 O O . GLU A 1 93 ? 7.119 2.915 9.379 1.00 92.69 93 GLU A O 1
ATOM 740 N N . LEU A 1 94 ? 5.057 2.705 8.520 1.00 91.94 94 LEU A N 1
ATOM 741 C CA . LEU A 1 94 ? 4.654 1.595 9.396 1.00 91.94 94 LEU A CA 1
ATOM 742 C C . LEU A 1 94 ? 5.162 0.218 8.951 1.00 91.94 94 LEU A C 1
ATOM 744 O O . LEU A 1 94 ? 5.419 -0.644 9.793 1.00 91.94 94 LEU A O 1
ATOM 748 N N . CYS A 1 95 ? 5.255 -0.006 7.642 1.00 92.25 95 CYS A N 1
ATOM 749 C CA . CYS A 1 95 ? 5.461 -1.326 7.041 1.00 92.25 95 CYS A CA 1
ATOM 750 C C . CYS A 1 95 ? 6.439 -1.327 5.853 1.00 92.25 95 CYS A C 1
ATOM 752 O O . CYS A 1 95 ? 6.827 -2.405 5.393 1.00 92.25 95 CYS A O 1
ATOM 754 N N . SER A 1 96 ? 6.852 -0.157 5.354 1.00 89.88 96 SER A N 1
ATOM 755 C CA . SER A 1 96 ? 7.823 -0.002 4.260 1.00 89.88 96 SER A CA 1
ATOM 756 C C . SER A 1 96 ? 7.467 -0.864 3.033 1.00 89.88 96 SER A C 1
ATOM 758 O O . SER A 1 96 ? 6.303 -0.944 2.647 1.00 89.88 96 SER A O 1
ATOM 760 N N . GLU A 1 97 ? 8.422 -1.553 2.409 1.00 86.00 97 GLU A N 1
ATOM 761 C CA . GLU A 1 97 ? 8.214 -2.350 1.184 1.00 86.00 97 GLU A CA 1
ATOM 762 C C . GLU A 1 97 ? 7.370 -3.642 1.382 1.00 86.00 97 GLU A C 1
ATOM 764 O O . GLU A 1 97 ? 7.248 -4.467 0.474 1.00 86.00 97 GLU A O 1
ATOM 769 N N . GLN A 1 98 ? 6.771 -3.873 2.560 1.00 91.00 98 GLN A N 1
ATOM 770 C CA . GLN A 1 98 ? 5.985 -5.085 2.818 1.00 91.00 98 GLN A CA 1
ATOM 771 C C . GLN A 1 98 ? 4.640 -5.093 2.069 1.00 91.00 98 GLN A C 1
ATOM 773 O O . GLN A 1 98 ? 3.713 -4.356 2.401 1.00 91.00 98 GLN A O 1
ATOM 778 N N . LEU A 1 99 ? 4.483 -6.060 1.151 1.00 89.06 99 LEU A N 1
ATOM 779 C CA . LEU A 1 99 ? 3.248 -6.376 0.399 1.00 89.06 99 LEU A CA 1
ATOM 780 C C . LEU A 1 99 ? 1.979 -6.594 1.255 1.00 89.06 99 LEU A C 1
ATOM 782 O O . LEU A 1 99 ? 0.875 -6.660 0.711 1.00 89.06 99 LEU A O 1
ATOM 786 N N . LYS A 1 100 ? 2.119 -6.770 2.572 1.00 92.56 100 LYS A N 1
ATOM 787 C CA . LYS A 1 100 ? 1.020 -6.855 3.538 1.00 92.56 100 LYS A CA 1
ATOM 788 C C . LYS A 1 100 ? 1.387 -6.067 4.788 1.00 92.56 100 LYS A C 1
ATOM 790 O O . LYS A 1 100 ? 2.178 -6.546 5.592 1.00 92.56 100 LYS A O 1
ATOM 795 N N . CYS A 1 101 ? 0.765 -4.909 4.972 1.00 95.00 101 CYS A N 1
ATOM 796 C CA . CYS A 1 101 ? 0.856 -4.164 6.218 1.00 95.00 101 CYS A CA 1
ATOM 797 C C . CYS A 1 101 ? -0.253 -4.622 7.174 1.00 95.00 101 CYS A C 1
ATOM 799 O O . CYS A 1 101 ? -1.439 -4.451 6.880 1.00 95.00 101 CYS A O 1
ATOM 801 N N . GLN A 1 102 ? 0.124 -5.248 8.290 1.00 93.06 102 GLN A N 1
ATOM 802 C CA . GLN A 1 102 ? -0.807 -5.780 9.286 1.00 93.06 102 GLN A CA 1
ATOM 803 C C . GLN A 1 102 ? -0.347 -5.408 10.697 1.00 93.06 102 GLN A C 1
ATOM 805 O O . GLN A 1 102 ? 0.752 -5.764 11.116 1.00 93.06 102 GLN A O 1
ATOM 810 N N . LEU A 1 103 ? -1.208 -4.706 11.430 1.00 91.69 103 LEU A N 1
ATOM 811 C CA . LEU A 1 103 ? -0.981 -4.271 12.805 1.00 91.69 103 LEU A CA 1
ATOM 812 C C . LEU A 1 103 ? -1.851 -5.106 13.749 1.00 91.69 103 LEU A C 1
ATOM 814 O O . LEU A 1 103 ? -3.060 -5.199 13.542 1.00 91.69 103 LEU A O 1
ATOM 818 N N . SER A 1 104 ? -1.263 -5.670 14.804 1.00 90.75 104 SER A N 1
ATOM 819 C CA . SER A 1 104 ? -2.020 -6.321 15.879 1.00 90.75 104 SER A CA 1
ATOM 820 C C . SER A 1 104 ? -2.180 -5.340 17.039 1.00 90.75 104 SER A C 1
ATOM 822 O O . SER A 1 104 ? -1.188 -4.885 17.613 1.00 90.75 104 SER A O 1
ATOM 824 N N . LEU A 1 105 ? -3.422 -4.988 17.372 1.00 90.62 105 LEU A N 1
ATOM 825 C CA . LEU A 1 105 ? -3.757 -4.227 18.574 1.00 90.62 105 LEU A CA 1
ATOM 826 C C . LEU A 1 105 ? -4.313 -5.173 19.637 1.00 90.62 105 LEU A C 1
ATOM 828 O O . LEU A 1 105 ? -5.193 -5.991 19.354 1.00 90.62 105 LEU A O 1
ATOM 832 N N . GLU A 1 106 ? -3.868 -5.007 20.879 1.00 90.69 106 GLU A N 1
ATOM 833 C CA . GLU A 1 106 ? -4.519 -5.627 22.031 1.00 90.69 106 GLU A CA 1
ATOM 834 C C . GLU A 1 106 ? -5.464 -4.613 22.689 1.00 90.69 106 GLU A C 1
ATOM 836 O O . GLU A 1 106 ? -5.141 -3.432 22.828 1.00 90.69 106 GLU A O 1
ATOM 841 N N . ALA A 1 107 ? -6.654 -5.058 23.086 1.00 91.25 107 ALA A N 1
ATOM 842 C CA . ALA A 1 107 ? -7.636 -4.228 23.774 1.00 91.25 107 ALA A CA 1
ATOM 843 C C . ALA A 1 107 ? -8.088 -4.869 25.087 1.00 91.25 107 ALA A C 1
ATOM 845 O O . ALA A 1 107 ? -8.284 -6.082 25.177 1.00 91.25 107 ALA A O 1
ATOM 846 N N . VAL A 1 108 ? -8.267 -4.026 26.100 1.00 92.75 108 VAL A N 1
ATOM 847 C CA . VAL A 1 108 ? -8.628 -4.401 27.469 1.00 92.75 108 VAL A CA 1
ATOM 848 C C . VAL A 1 108 ? -10.017 -3.864 27.779 1.00 92.75 108 VAL A C 1
ATOM 850 O O . VAL A 1 108 ? -10.305 -2.701 27.508 1.00 92.75 108 VAL A O 1
ATOM 853 N N . ILE A 1 109 ? -10.852 -4.681 28.418 1.00 93.81 109 ILE A N 1
ATOM 854 C CA . ILE A 1 109 ? -12.038 -4.225 29.154 1.00 93.81 109 ILE A CA 1
ATOM 855 C C . ILE A 1 109 ? -12.017 -4.841 30.551 1.00 93.81 109 ILE A C 1
ATOM 857 O O . ILE A 1 109 ? -11.624 -5.996 30.711 1.00 93.81 109 ILE A O 1
ATOM 861 N N . ASN A 1 110 ? -12.426 -4.084 31.565 1.00 92.38 110 ASN A N 1
ATOM 862 C CA . ASN A 1 110 ? -12.346 -4.507 32.961 1.00 92.38 110 ASN A CA 1
ATOM 863 C C . ASN A 1 110 ? -13.658 -5.155 33.444 1.00 92.38 110 ASN A C 1
ATOM 865 O O . ASN A 1 110 ? -14.640 -5.252 32.704 1.00 92.38 110 ASN A O 1
ATOM 869 N N . ASN A 1 111 ? -13.668 -5.610 34.701 1.00 90.06 111 ASN A N 1
ATOM 870 C CA . ASN A 1 111 ? -14.859 -5.989 35.477 1.00 90.06 111 ASN A CA 1
ATOM 871 C C . ASN A 1 111 ? -15.938 -6.797 34.704 1.00 90.06 111 ASN A C 1
ATOM 873 O O . ASN A 1 111 ? -17.006 -6.256 34.422 1.00 90.06 111 ASN A O 1
ATOM 877 N N . PRO A 1 112 ? -15.703 -8.079 34.354 1.00 90.69 112 PRO A N 1
ATOM 878 C CA . PRO A 1 112 ? -14.465 -8.841 34.523 1.00 90.69 112 PRO A CA 1
ATOM 879 C C . PRO A 1 112 ? -13.422 -8.487 33.456 1.00 90.69 112 PRO A C 1
ATOM 881 O O . PRO A 1 112 ? -13.777 -8.115 32.334 1.00 90.69 112 PRO A O 1
ATOM 884 N N . LEU A 1 113 ? -12.142 -8.644 33.805 1.00 91.38 113 LEU A N 1
ATOM 885 C CA . LEU A 1 113 ? -11.028 -8.431 32.884 1.00 91.38 113 LEU A CA 1
ATOM 886 C C . LEU A 1 113 ? -11.139 -9.375 31.676 1.00 91.38 113 LEU A C 1
ATOM 888 O O . LEU A 1 113 ? -11.202 -10.594 31.840 1.00 91.38 113 LEU A O 1
ATOM 892 N N . LYS A 1 114 ? -11.140 -8.813 30.467 1.00 91.75 114 LYS A N 1
ATOM 893 C CA . LYS A 1 114 ? -11.002 -9.546 29.205 1.00 91.75 114 LYS A CA 1
ATOM 894 C C . LYS A 1 114 ? -9.985 -8.846 28.311 1.00 91.75 114 LYS A C 1
ATOM 896 O O . LYS A 1 114 ? -9.932 -7.616 28.274 1.00 91.75 114 LYS A O 1
ATOM 901 N N . LEU A 1 115 ? -9.228 -9.656 27.578 1.00 90.94 115 LEU A N 1
ATOM 902 C CA . LEU A 1 115 ? -8.310 -9.229 26.529 1.00 90.94 115 LEU A CA 1
ATOM 903 C C . LEU A 1 115 ? -8.883 -9.638 25.170 1.00 90.94 115 LEU A C 1
ATOM 905 O O . LEU A 1 115 ? -9.416 -10.741 25.030 1.00 90.94 115 LEU A O 1
ATOM 909 N N . TYR A 1 116 ? -8.745 -8.763 24.181 1.00 90.81 116 TYR A N 1
ATOM 910 C CA . TYR A 1 116 ? -9.123 -9.004 22.791 1.00 90.81 116 TYR A CA 1
ATOM 911 C C . TYR A 1 116 ? -7.952 -8.669 21.869 1.00 90.81 116 TYR A C 1
ATOM 913 O O . TYR A 1 116 ? -7.197 -7.738 22.150 1.00 90.81 116 TYR A O 1
ATOM 921 N N . ARG A 1 117 ? -7.826 -9.402 20.758 1.00 91.12 117 ARG A N 1
ATOM 922 C CA . ARG A 1 117 ? -6.865 -9.110 19.686 1.00 91.12 117 ARG A CA 1
ATOM 923 C C . ARG A 1 117 ? -7.596 -8.649 18.439 1.00 91.12 117 ARG A C 1
ATOM 925 O O . ARG A 1 117 ? -8.598 -9.251 18.048 1.00 91.12 117 ARG A O 1
ATOM 932 N N . ILE A 1 118 ? -7.090 -7.573 17.854 1.00 91.56 118 ILE A N 1
ATOM 933 C CA . ILE A 1 118 ? -7.678 -6.881 16.715 1.00 91.56 118 ILE A CA 1
ATOM 934 C C . ILE A 1 118 ? -6.588 -6.772 15.651 1.00 91.56 118 ILE A C 1
ATOM 936 O O . ILE A 1 118 ? -5.616 -6.039 15.823 1.00 91.56 118 ILE A O 1
ATOM 940 N N . GLU A 1 119 ? -6.751 -7.501 14.557 1.00 93.06 119 GLU A N 1
ATOM 941 C CA . GLU A 1 119 ? -5.903 -7.385 13.376 1.00 93.06 119 GLU A CA 1
ATOM 942 C C . GLU A 1 119 ? -6.400 -6.229 12.505 1.00 93.06 119 GLU A C 1
ATOM 944 O O . GLU A 1 119 ? -7.573 -6.179 12.126 1.00 93.06 119 GLU A O 1
ATOM 949 N N . LEU A 1 120 ? -5.506 -5.314 12.152 1.00 93.62 120 LEU A N 1
ATOM 950 C CA . LEU A 1 120 ? -5.764 -4.214 11.231 1.00 93.62 120 LEU A CA 1
ATOM 951 C C . LEU A 1 120 ? -4.885 -4.364 10.000 1.00 93.62 120 LEU A C 1
ATOM 953 O O . LEU A 1 120 ? -3.672 -4.173 10.069 1.00 93.62 120 LEU A O 1
ATOM 957 N N . GLN A 1 121 ? -5.501 -4.677 8.863 1.00 95.44 121 GLN A N 1
ATOM 958 C CA . GLN A 1 121 ? -4.838 -4.555 7.573 1.00 95.44 121 GLN A CA 1
ATOM 959 C C . GLN A 1 121 ? -4.852 -3.083 7.144 1.00 95.44 121 GLN A C 1
ATOM 961 O O . GLN A 1 121 ? -5.924 -2.518 6.910 1.00 95.44 121 GLN A O 1
ATOM 966 N N . ILE A 1 122 ? -3.672 -2.482 6.992 1.00 96.25 122 ILE A N 1
ATOM 967 C CA . ILE A 1 122 ? -3.547 -1.196 6.301 1.00 96.25 122 ILE A CA 1
ATOM 968 C C . ILE A 1 122 ? -3.543 -1.487 4.799 1.00 96.25 122 ILE A C 1
ATOM 970 O O . ILE A 1 122 ? -2.792 -2.340 4.315 1.00 96.25 122 ILE A O 1
ATOM 974 N N . VAL A 1 123 ? -4.446 -0.836 4.073 1.00 95.69 123 VAL A N 1
ATOM 975 C CA . VAL A 1 123 ? -4.668 -1.047 2.644 1.00 95.69 123 VAL A CA 1
ATOM 976 C C . VAL A 1 123 ? -4.025 0.086 1.864 1.00 95.69 123 VAL A C 1
ATOM 978 O O . VAL A 1 123 ? -4.436 1.238 1.978 1.00 95.69 123 VAL A O 1
ATOM 981 N N . ASP A 1 124 ? -3.059 -0.315 1.048 1.00 94.19 124 ASP A N 1
ATOM 982 C CA . ASP A 1 124 ? -2.221 0.535 0.214 1.00 94.19 124 ASP A CA 1
ATOM 983 C C . ASP A 1 124 ? -3.024 1.445 -0.744 1.00 94.19 124 ASP A C 1
ATOM 985 O O . ASP A 1 124 ? -3.949 0.990 -1.446 1.00 94.19 124 ASP A O 1
ATOM 989 N N . VAL A 1 125 ? -2.667 2.732 -0.768 1.00 92.38 125 VAL A N 1
ATOM 990 C CA . VAL A 1 125 ? -3.251 3.780 -1.618 1.00 92.38 125 VAL A CA 1
ATOM 991 C C . VAL A 1 125 ? -2.182 4.357 -2.542 1.00 92.38 125 VAL A C 1
ATOM 993 O O . VAL A 1 125 ? -1.087 4.677 -2.123 1.00 92.38 125 VAL A O 1
ATOM 996 N N . ASN A 1 126 ? -2.534 4.555 -3.815 1.00 91.12 126 ASN A N 1
ATOM 997 C CA . ASN A 1 126 ? -1.661 5.224 -4.777 1.00 91.12 126 ASN A CA 1
ATOM 998 C C . ASN A 1 126 ? -1.588 6.734 -4.497 1.00 91.12 126 ASN A C 1
ATOM 1000 O O . ASN A 1 126 ? -2.462 7.480 -4.968 1.00 91.12 126 ASN A O 1
ATOM 1004 N N . ASP A 1 127 ? -0.574 7.158 -3.743 1.00 90.31 127 ASP A N 1
ATOM 1005 C CA . ASP A 1 127 ? -0.257 8.561 -3.469 1.00 90.31 127 ASP A CA 1
ATOM 1006 C C . ASP A 1 127 ? 1.204 8.952 -3.799 1.00 90.31 127 ASP A C 1
ATOM 1008 O O . ASP A 1 127 ? 1.420 10.085 -4.245 1.00 90.31 127 ASP A O 1
ATOM 1012 N N . ASN A 1 128 ? 2.182 8.037 -3.713 1.00 88.00 128 ASN A N 1
ATOM 1013 C CA . ASN A 1 128 ? 3.546 8.296 -4.183 1.00 88.00 128 ASN A CA 1
ATOM 1014 C C . ASN A 1 128 ? 3.631 8.297 -5.720 1.00 88.00 128 ASN A C 1
ATOM 1016 O O . ASN A 1 128 ? 2.800 7.740 -6.442 1.00 88.00 128 ASN A O 1
ATOM 1020 N N . ALA A 1 129 ? 4.699 8.889 -6.257 1.00 84.12 129 ALA A N 1
ATOM 1021 C CA . ALA A 1 129 ? 5.007 8.876 -7.687 1.00 84.12 129 ALA A CA 1
ATOM 1022 C C . ALA A 1 129 ? 6.341 8.151 -7.946 1.00 84.12 129 ALA A C 1
ATOM 1024 O O . ALA A 1 129 ? 7.283 8.377 -7.187 1.00 84.12 129 ALA A O 1
ATOM 1025 N N . PRO A 1 130 ? 6.485 7.353 -9.025 1.00 86.25 130 PRO A N 1
ATOM 1026 C CA . PRO A 1 130 ? 7.741 6.663 -9.302 1.00 86.25 130 PRO A CA 1
ATOM 1027 C C . PRO A 1 130 ? 8.863 7.641 -9.666 1.00 86.25 130 PRO A C 1
ATOM 1029 O O . PRO A 1 130 ? 8.688 8.536 -10.501 1.00 86.25 130 PRO A O 1
ATOM 1032 N N . LEU A 1 131 ? 10.042 7.432 -9.085 1.00 84.25 131 LEU A N 1
ATOM 1033 C CA . LEU A 1 131 ? 11.220 8.279 -9.238 1.00 84.25 131 LEU A CA 1
ATOM 1034 C C . LEU A 1 131 ? 12.403 7.481 -9.795 1.00 84.25 131 LEU A C 1
ATOM 1036 O O . LEU A 1 131 ? 12.811 6.459 -9.249 1.00 84.25 131 LEU A O 1
ATOM 1040 N N . PHE A 1 132 ? 13.021 7.990 -10.859 1.00 82.56 132 PHE A N 1
ATOM 1041 C CA . PHE A 1 132 ? 14.326 7.502 -11.303 1.00 82.56 132 PHE A CA 1
ATOM 1042 C C . PHE A 1 132 ? 15.447 8.100 -10.446 1.00 82.56 132 PHE A C 1
ATOM 1044 O O . PHE A 1 132 ? 15.441 9.296 -10.147 1.00 82.56 132 PHE A O 1
ATOM 1051 N N . SER A 1 133 ? 16.471 7.297 -10.148 1.00 83.31 133 SER A N 1
ATOM 1052 C CA . SER A 1 133 ? 17.685 7.729 -9.433 1.00 83.31 133 SER A CA 1
ATOM 1053 C C . SER A 1 133 ? 18.483 8.826 -10.159 1.00 83.31 133 SER A C 1
ATOM 1055 O O . SER A 1 133 ? 19.243 9.561 -9.531 1.00 83.31 133 SER A O 1
ATOM 1057 N N . SER A 1 134 ? 18.283 8.983 -11.471 1.00 78.44 134 SER A N 1
ATOM 1058 C CA . SER A 1 134 ? 18.760 10.122 -12.257 1.00 78.44 134 SER A CA 1
ATOM 1059 C C . SER A 1 134 ? 17.661 10.654 -13.172 1.00 78.44 134 SER A C 1
ATOM 1061 O O . SER A 1 134 ? 16.921 9.893 -13.790 1.00 78.44 134 SER A O 1
ATOM 1063 N N . LYS A 1 135 ? 17.620 11.980 -13.350 1.00 75.31 135 LYS A N 1
ATOM 1064 C CA . LYS A 1 135 ? 16.726 12.650 -14.313 1.00 75.31 135 LYS A CA 1
ATOM 1065 C C . LYS A 1 135 ? 17.083 12.356 -15.778 1.00 75.31 135 LYS A C 1
ATOM 1067 O O . LYS A 1 135 ? 16.264 12.616 -16.654 1.00 75.31 135 LYS A O 1
ATOM 1072 N N . GLN A 1 136 ? 18.304 11.885 -16.056 1.00 75.38 136 GLN A N 1
ATOM 1073 C CA . GLN A 1 136 ? 18.781 11.503 -17.393 1.00 75.38 136 GLN A CA 1
ATOM 1074 C C . GLN A 1 136 ? 19.718 10.289 -17.278 1.00 75.38 136 GLN A C 1
ATOM 1076 O O . GLN A 1 136 ? 20.683 10.318 -16.512 1.00 75.38 136 GLN A O 1
ATOM 1081 N N . GLN A 1 137 ? 19.453 9.233 -18.052 1.00 79.31 137 GLN A N 1
ATOM 1082 C CA . GLN A 1 137 ? 20.372 8.106 -18.237 1.00 79.31 137 GLN A CA 1
ATOM 1083 C C . GLN A 1 137 ? 21.108 8.286 -19.570 1.00 79.31 137 GLN A C 1
ATOM 1085 O O . GLN A 1 137 ? 20.479 8.494 -20.609 1.00 79.31 137 GLN A O 1
ATOM 1090 N N . HIS A 1 138 ? 22.439 8.202 -19.553 1.00 79.38 138 HIS A N 1
ATOM 1091 C CA . HIS A 1 138 ? 23.256 8.236 -20.766 1.00 79.38 138 HIS A CA 1
ATOM 1092 C C . HIS A 1 138 ? 23.623 6.811 -21.187 1.00 79.38 138 HIS A C 1
ATOM 1094 O O . HIS A 1 138 ? 24.189 6.058 -20.398 1.00 79.38 138 HIS A O 1
ATOM 1100 N N . LEU A 1 139 ? 23.311 6.457 -22.435 1.00 80.12 139 LEU A N 1
ATOM 1101 C CA . LEU A 1 139 ? 23.700 5.193 -23.057 1.00 80.12 139 LEU A CA 1
ATOM 1102 C C . LEU A 1 139 ? 24.727 5.473 -24.156 1.00 80.12 139 LEU A C 1
ATOM 1104 O O . LEU A 1 139 ? 24.494 6.314 -25.024 1.00 80.12 139 LEU A O 1
ATOM 1108 N N . TYR A 1 140 ? 25.846 4.753 -24.123 1.00 81.12 140 TYR A N 1
ATOM 1109 C CA . TYR A 1 140 ? 26.890 4.817 -25.143 1.00 81.12 140 TYR A CA 1
ATOM 1110 C C . TYR A 1 140 ? 26.767 3.582 -26.034 1.00 81.12 140 TYR A C 1
ATOM 1112 O O . TYR A 1 140 ? 27.000 2.463 -25.583 1.00 81.12 140 TYR A O 1
ATOM 1120 N N . ILE A 1 141 ? 26.346 3.787 -27.282 1.00 84.50 141 ILE A N 1
ATOM 1121 C CA . ILE A 1 141 ? 26.029 2.722 -28.238 1.00 84.50 141 ILE A CA 1
ATOM 1122 C C . ILE A 1 141 ? 26.856 2.969 -29.502 1.00 84.50 141 ILE A C 1
ATOM 1124 O O . ILE A 1 141 ? 26.813 4.066 -30.058 1.00 84.50 141 ILE A O 1
ATOM 1128 N N . ALA A 1 142 ? 27.626 1.970 -29.938 1.00 84.44 142 ALA A N 1
ATOM 1129 C CA . ALA A 1 142 ? 28.426 2.059 -31.160 1.00 84.44 142 ALA A CA 1
ATOM 1130 C C . ALA A 1 142 ? 27.535 1.958 -32.409 1.00 84.44 142 ALA A C 1
ATOM 1132 O O . ALA A 1 142 ? 26.535 1.240 -32.395 1.00 84.44 142 ALA A O 1
ATOM 1133 N N . GLU A 1 143 ? 27.917 2.609 -33.509 1.00 83.56 143 GLU A N 1
ATOM 1134 C CA . GLU A 1 143 ? 27.202 2.510 -34.795 1.00 83.56 143 GLU A CA 1
ATOM 1135 C C . GLU A 1 143 ? 27.138 1.071 -35.338 1.00 83.56 143 GLU A C 1
ATOM 1137 O O . GLU A 1 143 ? 26.106 0.632 -35.838 1.00 83.56 143 GLU A O 1
ATOM 1142 N N . SER A 1 144 ? 28.202 0.296 -35.107 1.00 87.00 144 SER A N 1
ATOM 1143 C CA . SER A 1 144 ? 28.331 -1.128 -35.432 1.00 87.00 144 SER A CA 1
ATOM 1144 C C . SER A 1 144 ? 27.490 -2.065 -34.551 1.00 87.00 144 SER A C 1
ATOM 1146 O O . SER A 1 144 ? 27.570 -3.286 -34.698 1.00 87.00 144 SER A O 1
ATOM 1148 N N . THR A 1 145 ? 26.671 -1.528 -33.640 1.00 88.62 145 THR A N 1
ATOM 1149 C CA . THR A 1 145 ? 25.728 -2.329 -32.851 1.00 88.62 145 THR A CA 1
ATOM 1150 C C . THR A 1 145 ? 24.650 -2.908 -33.767 1.00 88.62 145 THR A C 1
ATOM 1152 O O . THR A 1 145 ? 23.894 -2.176 -34.407 1.00 88.62 145 THR A O 1
ATOM 1155 N N . LEU A 1 146 ? 24.540 -4.236 -33.795 1.00 94.50 146 LEU A N 1
ATOM 1156 C CA . LEU A 1 146 ? 23.522 -4.927 -34.583 1.00 94.50 146 LEU A CA 1
ATOM 1157 C C . LEU A 1 146 ? 22.105 -4.688 -34.015 1.00 94.50 146 LEU A C 1
ATOM 1159 O O . LEU A 1 146 ? 21.925 -4.681 -32.793 1.00 94.50 146 LEU A O 1
ATOM 1163 N N . PRO A 1 147 ? 21.071 -4.555 -34.868 1.00 94.38 147 PRO A N 1
ATOM 1164 C CA . PRO A 1 147 ? 19.680 -4.619 -34.426 1.00 94.38 147 PRO A CA 1
ATOM 1165 C C . PRO A 1 147 ? 19.391 -5.900 -33.628 1.00 94.38 147 PRO A C 1
ATOM 1167 O O . PRO A 1 147 ? 19.939 -6.963 -33.911 1.00 94.38 147 PRO A O 1
ATOM 1170 N N . GLY A 1 148 ? 18.527 -5.794 -32.621 1.00 94.25 148 GLY A N 1
ATOM 1171 C CA . GLY A 1 148 ? 18.232 -6.842 -31.642 1.00 94.25 148 GLY A CA 1
ATOM 1172 C C . GLY A 1 148 ? 19.054 -6.747 -30.350 1.00 94.25 148 GLY A C 1
ATOM 1173 O O . GLY A 1 148 ? 18.622 -7.287 -29.331 1.00 94.25 148 GLY A O 1
ATOM 1174 N N . VAL A 1 149 ? 20.185 -6.027 -30.346 1.00 93.38 149 VAL A N 1
ATOM 1175 C CA . VAL A 1 149 ? 20.953 -5.757 -29.116 1.00 93.38 149 VAL A CA 1
ATOM 1176 C C . VAL A 1 149 ? 20.128 -4.910 -28.143 1.00 93.38 149 VAL A C 1
ATOM 1178 O O . VAL A 1 149 ? 19.364 -4.022 -28.539 1.00 93.38 149 VAL A O 1
ATOM 1181 N N . LYS A 1 150 ? 20.290 -5.208 -26.852 1.00 94.06 150 LYS A N 1
ATOM 1182 C CA . LYS A 1 150 ? 19.528 -4.629 -25.750 1.00 94.06 150 LYS A CA 1
ATOM 1183 C C . LYS A 1 150 ? 20.419 -3.883 -24.761 1.00 94.06 150 LYS A C 1
ATOM 1185 O O . LYS A 1 150 ? 21.565 -4.267 -24.546 1.00 94.06 150 LYS A O 1
ATOM 1190 N N . PHE A 1 151 ? 19.848 -2.877 -24.107 1.00 88.38 151 PHE A N 1
ATOM 1191 C CA . PHE A 1 151 ? 20.508 -2.045 -23.105 1.00 88.38 151 PHE A CA 1
ATOM 1192 C C . PHE A 1 151 ? 19.614 -1.920 -21.872 1.00 88.38 151 PHE A C 1
ATOM 1194 O O . PHE A 1 151 ? 18.462 -1.502 -21.988 1.00 88.38 151 PHE A O 1
ATOM 1201 N N . ALA A 1 152 ? 20.130 -2.277 -20.695 1.00 88.00 152 ALA A N 1
ATOM 1202 C CA . ALA A 1 152 ? 19.392 -2.142 -19.443 1.00 88.00 152 ALA A CA 1
ATOM 1203 C C . ALA A 1 152 ? 19.127 -0.662 -19.119 1.00 88.00 152 ALA A C 1
ATOM 1205 O O . ALA A 1 152 ? 20.030 0.180 -19.193 1.00 88.00 152 ALA A O 1
ATOM 1206 N N . LEU A 1 153 ? 17.887 -0.345 -18.753 1.00 85.81 153 LEU A N 1
ATOM 1207 C CA . LEU A 1 153 ? 17.517 0.976 -18.258 1.00 85.81 153 LEU A CA 1
ATOM 1208 C C . LEU A 1 153 ? 17.566 1.006 -16.730 1.00 85.81 153 LEU A C 1
ATOM 1210 O O . LEU A 1 153 ? 17.426 -0.023 -16.074 1.00 85.81 153 LEU A O 1
ATOM 1214 N N . SER A 1 154 ? 17.766 2.194 -16.163 1.00 84.44 154 SER A N 1
ATOM 1215 C CA . SER A 1 154 ? 17.582 2.405 -14.729 1.00 84.44 154 SER A CA 1
ATOM 1216 C C . SER A 1 154 ? 16.120 2.151 -14.359 1.00 84.44 154 SER A C 1
ATOM 1218 O O . SER A 1 154 ? 15.220 2.698 -14.994 1.00 84.44 154 SER A O 1
ATOM 1220 N N . GLU A 1 155 ? 15.888 1.335 -13.336 1.00 85.56 155 GLU A N 1
ATOM 1221 C CA . GLU A 1 155 ? 14.549 1.103 -12.791 1.00 85.56 155 GLU A CA 1
ATOM 1222 C C . GLU A 1 155 ? 14.051 2.348 -12.036 1.00 85.56 155 GLU A C 1
ATOM 1224 O O . GLU A 1 155 ? 14.844 3.180 -11.576 1.00 85.56 155 GLU A O 1
ATOM 1229 N N . ALA A 1 156 ? 12.731 2.501 -11.945 1.00 84.88 156 ALA A N 1
ATOM 1230 C CA . ALA A 1 156 ? 12.110 3.526 -11.114 1.00 84.88 156 ALA A CA 1
ATOM 1231 C C . ALA A 1 156 ? 11.867 2.965 -9.706 1.00 84.88 156 ALA A C 1
ATOM 1233 O O . ALA A 1 156 ? 11.321 1.873 -9.567 1.00 84.88 156 ALA A O 1
ATOM 1234 N N . ALA A 1 157 ? 12.257 3.720 -8.682 1.00 85.81 157 ALA A N 1
ATOM 1235 C CA . ALA A 1 157 ? 11.907 3.444 -7.295 1.00 85.81 157 ALA A CA 1
ATOM 1236 C C . ALA A 1 157 ? 10.540 4.063 -6.973 1.00 85.81 157 ALA A C 1
ATOM 1238 O O . ALA A 1 157 ? 10.180 5.109 -7.515 1.00 85.81 157 ALA A O 1
ATOM 1239 N N . ASP A 1 158 ? 9.778 3.407 -6.111 1.00 88.38 158 ASP A N 1
ATOM 1240 C CA . ASP A 1 158 ? 8.381 3.718 -5.815 1.00 88.38 158 ASP A CA 1
ATOM 1241 C C . ASP A 1 158 ? 8.045 3.079 -4.464 1.00 88.38 158 ASP A C 1
ATOM 1243 O O . ASP A 1 158 ? 8.549 1.989 -4.187 1.00 88.38 158 ASP A O 1
ATOM 1247 N N . ALA A 1 159 ? 7.278 3.761 -3.615 1.00 90.56 159 ALA A N 1
ATOM 1248 C CA . ALA A 1 159 ? 7.078 3.324 -2.230 1.00 90.56 159 ALA A CA 1
ATOM 1249 C C . ALA A 1 159 ? 5.812 2.460 -2.055 1.00 90.56 159 ALA A C 1
ATOM 1251 O O . ALA A 1 159 ? 5.846 1.489 -1.295 1.00 90.56 159 ALA A O 1
ATOM 1252 N N . ASP A 1 160 ? 4.755 2.749 -2.826 1.00 91.38 160 ASP A N 1
ATOM 1253 C CA . ASP A 1 160 ? 3.534 1.942 -2.907 1.00 91.38 160 ASP A CA 1
ATOM 1254 C C . ASP A 1 160 ? 3.827 0.488 -3.318 1.00 91.38 160 ASP A C 1
ATOM 1256 O O . ASP A 1 160 ? 4.622 0.214 -4.228 1.00 91.38 160 ASP A O 1
ATOM 1260 N N . VAL A 1 161 ? 3.077 -0.466 -2.766 1.00 89.81 161 VAL A N 1
ATOM 1261 C CA . VAL A 1 161 ? 3.265 -1.894 -3.043 1.00 89.81 161 VAL A CA 1
ATOM 1262 C C . VAL A 1 161 ? 2.263 -2.495 -4.042 1.00 89.81 161 VAL A C 1
ATOM 1264 O O . VAL A 1 161 ? 1.127 -2.061 -4.256 1.00 89.81 161 VAL A O 1
ATOM 1267 N N . GLY A 1 162 ? 2.694 -3.583 -4.686 1.00 86.69 162 GLY A N 1
ATOM 1268 C CA . GLY A 1 162 ? 1.839 -4.454 -5.494 1.00 86.69 162 GLY A CA 1
ATOM 1269 C C . GLY A 1 162 ? 1.227 -3.773 -6.723 1.00 86.69 162 GLY A C 1
ATOM 1270 O O . GLY A 1 162 ? 1.897 -3.573 -7.731 1.00 86.69 162 GLY A O 1
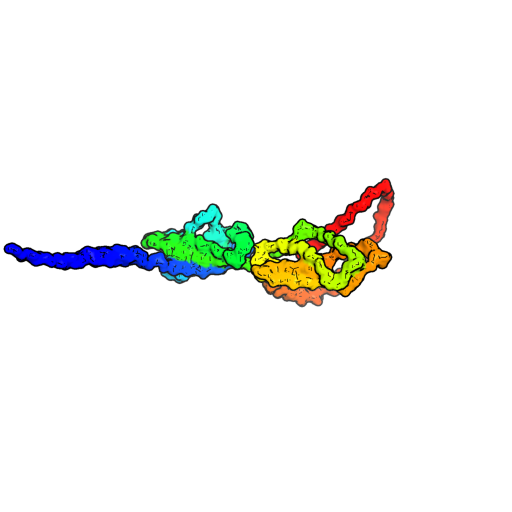ATOM 1271 N N . LYS A 1 163 ? -0.083 -3.493 -6.679 1.00 85.50 163 LYS A N 1
ATOM 1272 C CA . LYS A 1 163 ? -0.837 -2.935 -7.820 1.00 85.50 163 LYS A CA 1
ATOM 1273 C C . LYS A 1 163 ? -0.692 -1.419 -7.975 1.00 85.50 163 LYS A C 1
ATOM 1275 O O . LYS A 1 163 ? -1.076 -0.907 -9.025 1.00 85.50 163 LYS A O 1
ATOM 1280 N N . ASN A 1 164 ? -0.235 -0.718 -6.940 1.00 88.19 164 ASN A N 1
ATOM 1281 C CA . ASN A 1 164 ? -0.143 0.739 -6.943 1.00 88.19 164 ASN A CA 1
ATOM 1282 C C . ASN A 1 164 ? 1.273 1.198 -7.315 1.00 88.19 164 ASN A C 1
ATOM 1284 O O . ASN A 1 164 ? 1.380 2.198 -8.012 1.00 88.19 164 ASN A O 1
ATOM 1288 N N . GLY A 1 165 ? 2.310 0.406 -7.009 1.00 86.12 165 GLY A N 1
ATOM 1289 C CA . GLY A 1 165 ? 3.696 0.638 -7.436 1.00 86.12 165 GLY A CA 1
ATOM 1290 C C . GLY A 1 165 ? 3.957 0.573 -8.959 1.00 86.12 165 GLY A C 1
ATOM 1291 O O . GLY A 1 165 ? 3.040 0.598 -9.793 1.00 86.12 165 GLY A O 1
ATOM 1292 N N . VAL A 1 166 ? 5.231 0.453 -9.360 1.00 86.69 166 VAL A N 1
ATOM 1293 C CA . VAL A 1 166 ? 5.666 0.526 -10.773 1.00 86.69 166 VAL A CA 1
ATOM 1294 C C . VAL A 1 166 ? 5.074 -0.594 -11.634 1.00 86.69 166 VAL A C 1
ATOM 1296 O O . VAL A 1 166 ? 5.575 -1.711 -11.705 1.00 86.69 166 VAL A O 1
ATOM 1299 N N . ASN A 1 167 ? 4.015 -0.273 -12.375 1.00 84.38 167 ASN A N 1
ATOM 1300 C CA . ASN A 1 167 ? 3.279 -1.258 -13.167 1.00 84.38 167 ASN A CA 1
ATOM 1301 C C . ASN A 1 167 ? 3.815 -1.483 -14.587 1.00 84.38 167 ASN A C 1
ATOM 1303 O O . ASN A 1 167 ? 3.554 -2.538 -15.169 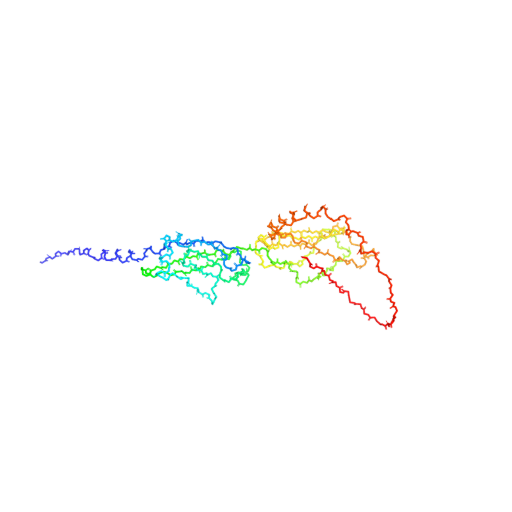1.00 84.38 167 ASN A O 1
ATOM 1307 N N . THR A 1 168 ? 4.460 -0.494 -15.208 1.00 85.56 168 THR A N 1
ATOM 1308 C CA . THR A 1 168 ? 4.918 -0.567 -16.605 1.00 85.56 168 THR A CA 1
ATOM 1309 C C . THR A 1 168 ? 5.840 0.600 -16.951 1.00 85.56 168 THR A C 1
ATOM 1311 O O . THR A 1 168 ? 5.757 1.662 -16.333 1.00 85.56 168 THR A O 1
ATOM 1314 N N . TYR A 1 169 ? 6.644 0.432 -18.000 1.00 83.38 169 TYR A N 1
ATOM 1315 C CA . TYR A 1 169 ? 7.446 1.493 -18.605 1.00 83.38 169 TYR A CA 1
ATOM 1316 C C . TYR A 1 169 ? 6.952 1.785 -20.022 1.00 83.38 169 TYR A C 1
ATOM 1318 O O . TYR A 1 169 ? 6.324 0.953 -20.680 1.00 83.38 169 TYR A O 1
ATOM 1326 N N . LYS A 1 170 ? 7.257 2.987 -20.509 1.00 83.00 170 LYS A N 1
ATOM 1327 C CA . LYS A 1 170 ? 6.963 3.432 -21.872 1.00 83.00 170 LYS A CA 1
ATOM 1328 C C . LYS A 1 170 ? 8.156 4.190 -22.443 1.00 83.00 170 LYS A C 1
ATOM 1330 O O . LYS A 1 170 ? 8.979 4.725 -21.707 1.00 83.00 170 LYS A O 1
ATOM 1335 N N . LEU A 1 171 ? 8.225 4.225 -23.767 1.00 83.06 171 LEU A N 1
ATOM 1336 C CA . LEU A 1 171 ? 9.212 4.968 -24.540 1.00 83.06 171 LEU A CA 1
ATOM 1337 C C . LEU A 1 171 ? 8.453 5.907 -25.482 1.00 83.06 171 LEU A C 1
ATOM 1339 O O . LEU A 1 171 ? 7.507 5.482 -26.148 1.00 83.06 171 LEU A O 1
ATOM 1343 N N . SER A 1 172 ? 8.849 7.179 -25.540 1.00 82.50 172 SER A N 1
ATOM 1344 C CA . SER A 1 172 ? 8.322 8.121 -26.533 1.00 82.50 172 SER A CA 1
ATOM 1345 C C . SER A 1 172 ? 8.673 7.652 -27.950 1.00 82.50 172 SER A C 1
ATOM 1347 O O . SER A 1 172 ? 9.734 7.067 -28.160 1.00 82.50 172 SER A O 1
ATOM 1349 N N . GLN A 1 173 ? 7.787 7.895 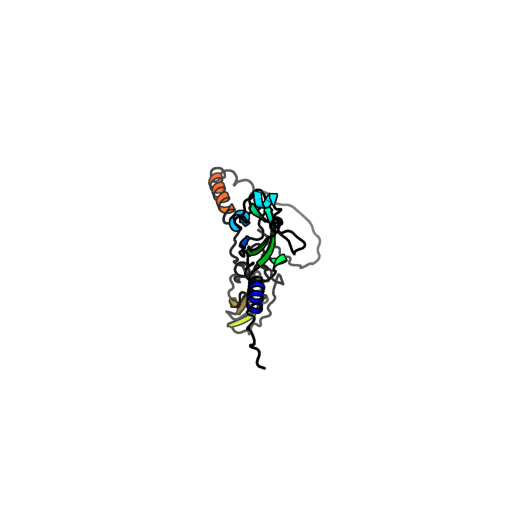-28.922 1.00 80.75 173 GLN A N 1
ATOM 1350 C CA . GLN A 1 173 ? 7.890 7.326 -30.272 1.00 80.75 173 GLN A CA 1
ATOM 1351 C C . GLN A 1 173 ? 9.282 7.538 -30.897 1.00 80.75 173 GLN A C 1
ATOM 1353 O O . GLN A 1 173 ? 9.730 8.667 -31.090 1.00 80.75 173 GLN A O 1
ATOM 1358 N N . ASN A 1 174 ? 9.954 6.435 -31.232 1.00 83.94 174 ASN A N 1
ATOM 1359 C CA . ASN A 1 174 ? 11.331 6.410 -31.719 1.00 83.94 174 ASN A CA 1
ATOM 1360 C C . ASN A 1 174 ? 11.428 5.481 -32.944 1.00 83.94 174 ASN A C 1
ATOM 1362 O O . ASN A 1 174 ? 10.694 4.502 -33.049 1.00 83.94 174 ASN A O 1
ATOM 1366 N N . GLN A 1 175 ? 12.302 5.812 -33.898 1.00 86.19 175 GLN A N 1
ATOM 1367 C CA . GLN A 1 175 ? 12.476 5.056 -35.147 1.00 86.19 175 GLN A CA 1
ATOM 1368 C C . GLN A 1 175 ? 13.604 4.015 -35.083 1.00 86.19 175 GLN A C 1
ATOM 1370 O O . GLN A 1 175 ? 13.601 3.085 -35.886 1.00 86.19 175 GLN A O 1
ATOM 1375 N N . HIS A 1 176 ? 14.561 4.171 -34.161 1.00 87.00 176 HIS A N 1
ATOM 1376 C CA . HIS A 1 176 ? 15.712 3.271 -34.009 1.00 87.00 176 HIS A CA 1
ATOM 1377 C C . HIS A 1 176 ? 15.606 2.385 -32.764 1.00 87.00 176 HIS A C 1
ATOM 1379 O O . HIS A 1 176 ? 16.294 1.373 -32.701 1.00 87.00 176 HIS A O 1
ATOM 1385 N N . PHE A 1 177 ? 14.748 2.726 -31.798 1.00 89.12 177 PHE A N 1
ATOM 1386 C CA . PHE A 1 177 ? 14.636 2.017 -30.522 1.00 89.12 177 PHE A CA 1
ATOM 1387 C C . PHE A 1 177 ? 13.194 1.652 -30.178 1.00 89.12 177 PHE A C 1
ATOM 1389 O O . PHE A 1 177 ? 12.273 2.435 -30.410 1.00 89.12 177 PHE A O 1
ATOM 1396 N N . SER A 1 178 ? 13.019 0.486 -29.564 1.00 90.88 178 SER A N 1
ATOM 1397 C CA . SER A 1 178 ? 11.798 0.080 -28.865 1.00 90.88 178 SER A CA 1
ATOM 1398 C C . SER A 1 178 ? 12.116 -0.277 -27.410 1.00 90.88 178 SER A C 1
ATOM 1400 O O . SER A 1 178 ? 13.259 -0.160 -26.963 1.00 90.88 178 SER A O 1
ATOM 1402 N N . LEU A 1 179 ? 11.095 -0.682 -26.657 1.00 90.81 179 LEU A N 1
ATOM 1403 C CA . LEU A 1 179 ? 11.203 -1.035 -25.248 1.00 90.81 179 LEU A CA 1
ATOM 1404 C C . LEU A 1 179 ? 10.697 -2.464 -25.038 1.00 90.81 179 LEU A C 1
ATOM 1406 O O . LEU A 1 179 ? 9.557 -2.763 -25.392 1.00 90.81 179 LEU A O 1
ATOM 1410 N N . ALA A 1 180 ? 11.523 -3.325 -24.449 1.00 91.75 180 ALA A N 1
ATOM 1411 C CA . ALA A 1 180 ? 11.076 -4.586 -23.870 1.00 91.75 180 ALA A CA 1
ATOM 1412 C C . ALA A 1 180 ? 10.846 -4.368 -22.370 1.00 91.75 180 ALA A C 1
ATOM 1414 O O . ALA A 1 180 ? 11.706 -3.814 -21.691 1.00 91.75 180 ALA A O 1
ATOM 1415 N N . VAL A 1 181 ? 9.682 -4.771 -21.861 1.00 90.56 181 VAL A N 1
ATOM 1416 C CA . VAL A 1 181 ? 9.306 -4.620 -20.447 1.00 90.56 181 VAL A CA 1
ATOM 1417 C C . VAL A 1 181 ? 9.071 -6.003 -19.862 1.00 90.56 181 VAL A C 1
ATOM 1419 O O . VAL A 1 181 ? 8.285 -6.777 -20.410 1.00 90.56 181 VAL A O 1
ATOM 1422 N N . HIS A 1 182 ? 9.731 -6.299 -18.746 1.00 90.81 182 HIS A N 1
ATOM 1423 C CA . HIS A 1 182 ? 9.650 -7.584 -18.052 1.00 90.81 182 HIS A CA 1
ATOM 1424 C C . HIS A 1 182 ? 8.958 -7.419 -16.707 1.00 90.81 182 HIS A C 1
ATOM 1426 O O . HIS A 1 182 ? 9.052 -6.366 -16.080 1.00 90.81 182 HIS A O 1
ATOM 1432 N N . LYS A 1 183 ? 8.276 -8.471 -16.251 1.00 87.62 183 LYS A N 1
ATOM 1433 C CA . LYS A 1 183 ? 7.647 -8.529 -14.927 1.00 87.62 183 LYS A CA 1
ATOM 1434 C C . LYS A 1 183 ? 8.103 -9.787 -14.203 1.00 87.62 183 LYS A C 1
ATOM 1436 O O . LYS A 1 183 ? 7.922 -10.882 -14.731 1.00 87.62 183 LYS A O 1
ATOM 1441 N N . ALA A 1 184 ? 8.664 -9.639 -13.007 1.00 83.38 184 ALA A N 1
ATOM 1442 C CA . ALA A 1 184 ? 9.176 -10.752 -12.213 1.00 83.38 184 ALA A CA 1
ATOM 1443 C C . ALA A 1 184 ? 8.999 -10.470 -10.714 1.00 83.38 184 ALA A C 1
ATOM 1445 O O . ALA A 1 184 ? 9.402 -9.422 -10.223 1.00 83.38 184 ALA A O 1
ATOM 1446 N N . GLY A 1 185 ? 8.375 -11.397 -9.980 1.00 73.25 185 GLY A N 1
ATOM 1447 C CA . GLY A 1 185 ? 8.249 -11.317 -8.514 1.00 73.25 185 GLY A CA 1
ATOM 1448 C C . GLY A 1 185 ? 7.441 -10.133 -7.956 1.00 73.25 185 GLY A C 1
ATOM 1449 O O . GLY A 1 185 ? 7.438 -9.937 -6.748 1.00 73.25 185 GLY A O 1
ATOM 1450 N N . GLY A 1 186 ? 6.767 -9.351 -8.805 1.00 73.25 186 GLY A N 1
ATOM 1451 C CA . GLY A 1 186 ? 6.114 -8.088 -8.437 1.00 73.25 186 GLY A CA 1
ATOM 1452 C C . GLY A 1 186 ? 6.896 -6.843 -8.871 1.00 73.25 186 GLY A C 1
ATOM 1453 O O . GLY A 1 186 ? 6.282 -5.799 -9.054 1.00 73.25 186 GLY A O 1
ATOM 1454 N N . SER A 1 187 ? 8.200 -6.970 -9.139 1.00 78.25 187 SER A N 1
ATOM 1455 C CA . SER A 1 187 ? 8.993 -5.916 -9.779 1.00 78.25 187 SER A CA 1
ATOM 1456 C C . SER A 1 187 ? 8.774 -5.891 -11.299 1.00 78.25 187 SER A C 1
ATOM 1458 O O . SER A 1 187 ? 8.363 -6.882 -11.924 1.00 78.25 187 SER A O 1
ATOM 1460 N N . VAL A 1 188 ? 9.059 -4.735 -11.897 1.00 86.75 188 VAL A N 1
ATOM 1461 C CA . VAL A 1 188 ? 8.998 -4.479 -13.334 1.00 86.75 188 VAL A CA 1
ATOM 1462 C C . VAL A 1 188 ? 10.297 -3.798 -13.756 1.00 86.75 188 VAL A C 1
ATOM 1464 O O . VAL A 1 188 ? 10.692 -2.788 -13.175 1.00 86.75 188 VAL A O 1
ATOM 1467 N N . SER A 1 189 ? 10.919 -4.315 -14.813 1.00 88.69 189 SER A N 1
ATOM 1468 C CA . SER A 1 189 ? 12.166 -3.794 -15.382 1.00 88.69 189 SER A CA 1
ATOM 1469 C C . SER A 1 189 ? 12.030 -3.558 -16.887 1.00 88.69 189 SER A C 1
ATOM 1471 O O . SER A 1 189 ? 11.075 -4.027 -17.521 1.00 88.69 189 SER A O 1
ATOM 1473 N N . ALA A 1 190 ? 12.957 -2.799 -17.478 1.00 90.50 190 ALA A N 1
ATOM 1474 C CA . ALA A 1 190 ? 12.899 -2.452 -18.894 1.00 90.50 190 ALA A CA 1
ATOM 1475 C C . ALA A 1 190 ? 14.271 -2.458 -19.585 1.00 90.50 190 ALA A C 1
ATOM 1477 O O . ALA A 1 190 ? 15.275 -1.982 -19.056 1.00 90.50 190 ALA A O 1
ATOM 1478 N N . GLU A 1 191 ? 14.281 -2.952 -20.821 1.00 91.81 191 GLU A N 1
ATOM 1479 C CA . GLU A 1 191 ? 15.429 -2.944 -21.723 1.00 91.81 191 GLU A CA 1
ATOM 1480 C C . GLU A 1 191 ? 15.103 -2.092 -22.955 1.00 91.81 191 GLU A C 1
ATOM 1482 O O . GLU A 1 191 ? 14.082 -2.296 -23.621 1.00 91.81 191 GLU A O 1
ATOM 1487 N N . LEU A 1 192 ? 15.991 -1.165 -23.308 1.00 91.56 192 LEU A N 1
ATOM 1488 C CA . LEU A 1 192 ? 15.941 -0.464 -24.586 1.00 91.56 192 LEU A CA 1
ATOM 1489 C C . LEU A 1 192 ? 16.497 -1.389 -25.678 1.00 91.56 192 LEU A C 1
ATOM 1491 O O . LEU A 1 192 ? 17.625 -1.864 -25.564 1.00 91.56 192 LEU A O 1
ATOM 1495 N N . VAL A 1 193 ? 15.729 -1.646 -26.737 1.00 93.62 193 VAL A N 1
ATOM 1496 C CA . VAL A 1 193 ? 16.107 -2.581 -27.812 1.00 93.62 193 VAL A CA 1
ATOM 1497 C C . VAL A 1 193 ? 16.374 -1.815 -29.101 1.00 93.62 193 VAL A C 1
ATOM 1499 O O . VAL A 1 193 ? 15.512 -1.067 -29.568 1.00 93.62 193 VAL A O 1
ATOM 1502 N N . LEU A 1 194 ? 17.546 -2.019 -29.703 1.00 91.69 194 LEU A N 1
ATOM 1503 C CA . LEU A 1 194 ? 17.900 -1.418 -30.987 1.00 91.69 194 LEU A CA 1
ATOM 1504 C C . LEU A 1 194 ? 17.133 -2.114 -32.126 1.00 91.69 194 LEU A C 1
ATOM 1506 O O . LEU A 1 194 ? 17.297 -3.306 -32.359 1.00 91.69 194 LEU A O 1
ATOM 1510 N N . GLN A 1 195 ? 16.285 -1.377 -32.840 1.00 92.31 195 GLN A N 1
ATOM 1511 C CA . GLN A 1 195 ? 15.423 -1.877 -33.923 1.00 92.31 195 GLN A CA 1
ATOM 1512 C C . GLN A 1 195 ? 15.991 -1.625 -35.325 1.00 92.31 195 GLN A C 1
ATOM 1514 O O . GLN A 1 195 ? 15.598 -2.286 -36.284 1.00 92.31 195 GLN A O 1
ATOM 1519 N N . ARG A 1 196 ? 16.894 -0.652 -35.469 1.00 88.81 196 ARG A N 1
ATOM 1520 C CA . ARG A 1 196 ? 17.550 -0.290 -36.735 1.00 88.81 196 ARG A CA 1
ATOM 1521 C C . ARG A 1 196 ? 18.998 0.073 -36.459 1.00 88.81 196 ARG A C 1
ATOM 1523 O O . ARG A 1 196 ? 19.294 0.535 -35.363 1.00 88.81 196 ARG A O 1
ATOM 1530 N N . ALA A 1 197 ? 19.867 -0.089 -37.453 1.00 87.31 197 ALA A N 1
ATOM 1531 C CA . ALA A 1 197 ? 21.245 0.382 -37.359 1.00 87.31 197 ALA A CA 1
ATOM 1532 C C . ALA A 1 197 ? 21.299 1.878 -36.989 1.00 87.31 197 ALA A C 1
ATOM 1534 O O . ALA A 1 197 ? 20.357 2.644 -37.248 1.00 87.31 197 ALA A O 1
ATOM 1535 N N . LEU A 1 198 ? 22.403 2.275 -36.363 1.00 85.50 198 LEU A N 1
ATOM 1536 C CA . LEU A 1 198 ? 22.711 3.672 -36.094 1.00 85.50 198 LEU A CA 1
ATOM 1537 C C . LEU A 1 198 ? 23.672 4.181 -37.168 1.00 85.50 198 LEU A C 1
ATOM 1539 O O . LEU A 1 198 ? 24.562 3.465 -37.608 1.00 85.50 198 LEU A O 1
ATOM 1543 N N . ASP A 1 199 ? 23.462 5.426 -37.567 1.00 79.75 199 ASP A N 1
ATOM 1544 C CA . ASP A 1 199 ? 24.228 6.139 -38.584 1.00 79.75 199 ASP A CA 1
ATOM 1545 C C . ASP A 1 199 ? 24.658 7.454 -37.923 1.00 79.75 199 ASP A C 1
ATOM 1547 O O . ASP A 1 199 ? 23.820 8.307 -37.597 1.00 79.75 199 ASP A O 1
ATOM 1551 N N . ARG A 1 200 ? 25.951 7.561 -37.611 1.00 66.00 200 ARG A N 1
ATOM 1552 C CA . ARG A 1 200 ? 26.500 8.658 -36.809 1.00 66.00 200 ARG A CA 1
ATOM 1553 C C . ARG A 1 200 ? 26.674 9.919 -37.648 1.00 66.00 200 ARG A C 1
ATOM 1555 O O . ARG A 1 200 ? 26.490 11.023 -37.143 1.00 66.00 200 ARG A O 1
ATOM 1562 N N . GLU A 1 201 ? 26.957 9.748 -38.926 1.00 70.31 201 GLU A N 1
ATOM 1563 C CA . GLU A 1 201 ? 27.146 10.783 -39.934 1.00 70.31 201 GLU A CA 1
ATOM 1564 C C . GLU A 1 201 ? 25.830 11.540 -40.170 1.00 70.31 201 GLU A C 1
ATOM 1566 O O . GLU A 1 201 ? 25.827 12.765 -40.291 1.00 70.31 201 GLU A O 1
ATOM 1571 N N . SER A 1 202 ? 24.694 10.836 -40.128 1.00 64.00 202 SER A N 1
ATOM 1572 C CA . SER A 1 202 ? 23.356 11.427 -40.185 1.00 64.00 202 SER A CA 1
ATOM 1573 C C . SER A 1 202 ? 22.954 12.144 -38.889 1.00 64.00 202 SER A C 1
ATOM 1575 O O . SER A 1 202 ? 22.268 13.169 -38.948 1.00 64.00 202 SER A O 1
ATOM 1577 N N . LYS A 1 203 ? 23.329 11.615 -37.708 1.00 60.34 203 LYS A N 1
ATOM 1578 C CA . LYS A 1 203 ? 22.910 12.123 -36.382 1.00 60.34 203 LYS A CA 1
ATOM 1579 C C . LYS A 1 203 ? 23.986 11.896 -35.297 1.00 60.34 203 LYS A C 1
ATOM 1581 O O . LYS A 1 203 ? 23.825 11.008 -34.454 1.00 60.34 203 LYS A O 1
ATOM 1586 N N . PRO A 1 204 ? 25.030 12.745 -35.215 1.00 51.66 204 PRO A N 1
ATOM 1587 C CA . PRO A 1 204 ? 26.235 12.463 -34.420 1.00 51.66 204 PRO A CA 1
ATOM 1588 C C . PRO A 1 204 ? 26.048 12.489 -32.896 1.00 51.66 204 PRO A C 1
ATOM 1590 O O . PRO A 1 204 ? 26.918 12.015 -32.168 1.00 51.66 204 PRO A O 1
ATOM 1593 N N . CYS A 1 205 ? 24.933 13.030 -32.397 1.00 53.75 205 CYS A N 1
ATOM 1594 C CA . CYS A 1 205 ? 24.515 12.895 -31.002 1.00 53.75 205 CYS A CA 1
ATOM 1595 C C . CYS A 1 205 ? 22.983 12.971 -30.906 1.00 53.75 205 CYS A C 1
ATOM 1597 O O . CYS A 1 205 ? 22.393 14.052 -30.843 1.00 53.75 205 CYS A O 1
ATOM 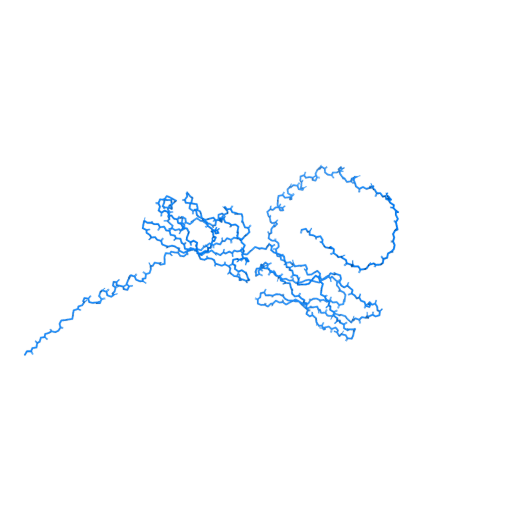1599 N N . SER A 1 206 ? 22.318 11.813 -30.921 1.00 51.31 206 SER A N 1
ATOM 1600 C CA . SER A 1 206 ? 20.860 11.739 -30.775 1.00 51.31 206 SER A CA 1
ATOM 1601 C C . SER A 1 206 ? 20.449 11.960 -29.317 1.00 51.31 206 SER A C 1
ATOM 1603 O O . SER A 1 206 ? 20.361 11.019 -28.531 1.00 51.31 206 SER A O 1
ATOM 1605 N N . ARG A 1 207 ? 20.171 13.215 -28.941 1.00 47.88 207 ARG A N 1
ATOM 1606 C CA . ARG A 1 207 ? 19.594 13.539 -27.629 1.00 47.88 207 ARG A CA 1
ATOM 1607 C C . ARG A 1 207 ? 18.137 13.073 -27.569 1.00 47.88 207 ARG A C 1
ATOM 1609 O O . ARG A 1 207 ? 17.229 13.828 -27.910 1.00 47.88 207 ARG A O 1
ATOM 1616 N N . PHE A 1 208 ? 17.915 11.843 -27.112 1.00 50.44 208 PHE A N 1
ATOM 1617 C CA . PHE A 1 208 ? 16.584 11.329 -26.787 1.00 50.44 208 PHE A CA 1
ATOM 1618 C C . PHE A 1 208 ? 16.020 12.128 -25.606 1.00 50.44 208 PHE A C 1
ATOM 1620 O O . PHE A 1 208 ? 16.339 11.870 -24.451 1.00 50.44 208 PHE A O 1
ATOM 1627 N N . SER A 1 209 ? 15.249 13.171 -25.919 1.00 36.91 209 SER A N 1
ATOM 1628 C CA . SER A 1 209 ? 14.820 14.198 -24.962 1.00 36.91 209 SER A CA 1
ATOM 1629 C C . SER A 1 209 ? 13.917 13.653 -23.861 1.00 36.91 209 SER A C 1
ATOM 1631 O O . SER A 1 209 ? 14.017 14.102 -22.725 1.00 36.91 209 SER A O 1
ATOM 1633 N N . ASN A 1 210 ? 13.079 12.676 -24.206 1.00 38.88 210 ASN A N 1
ATOM 1634 C CA . ASN A 1 210 ? 12.090 12.075 -23.328 1.00 38.88 210 ASN A CA 1
ATOM 1635 C C . ASN A 1 210 ? 12.158 10.546 -23.436 1.00 38.88 210 ASN A C 1
ATOM 1637 O O . ASN A 1 210 ? 11.595 9.963 -24.364 1.00 38.88 210 ASN A O 1
ATOM 1641 N N . LEU A 1 211 ? 12.757 9.876 -22.448 1.00 37.38 211 LEU A N 1
ATOM 1642 C CA . LEU A 1 211 ? 12.283 8.544 -22.067 1.00 37.38 211 LEU A CA 1
ATOM 1643 C C . LEU A 1 211 ? 11.153 8.757 -21.059 1.00 37.38 211 LEU A C 1
ATOM 1645 O O . LEU A 1 211 ? 11.309 8.558 -19.859 1.00 37.38 211 LEU A O 1
ATOM 1649 N N . CYS A 1 212 ? 10.010 9.241 -21.558 1.00 33.38 212 CYS A N 1
ATOM 1650 C CA . CYS A 1 212 ? 8.790 9.287 -20.766 1.00 33.38 212 CYS A CA 1
ATOM 1651 C C . CYS A 1 212 ? 8.294 7.855 -20.565 1.00 33.38 212 CYS A C 1
ATOM 1653 O O . CYS A 1 212 ? 7.390 7.390 -21.267 1.00 33.38 212 CYS A O 1
ATOM 1655 N N . ALA A 1 213 ? 8.848 7.195 -19.548 1.00 35.19 213 ALA A N 1
ATOM 1656 C CA . ALA A 1 213 ? 8.136 6.175 -18.808 1.00 35.19 213 ALA A CA 1
ATOM 1657 C C . ALA A 1 213 ? 6.920 6.853 -18.169 1.00 35.19 213 ALA A C 1
ATOM 1659 O O . ALA A 1 213 ? 6.940 7.290 -17.026 1.00 35.19 213 ALA A O 1
ATOM 1660 N N . GLN A 1 214 ? 5.865 7.027 -18.966 1.00 34.09 214 GLN A N 1
ATOM 1661 C CA . GLN A 1 214 ? 4.575 7.475 -18.479 1.00 34.09 214 GLN A CA 1
ATOM 1662 C C . GLN A 1 214 ? 3.992 6.309 -17.685 1.00 34.09 214 GLN A C 1
ATOM 1664 O O . GLN A 1 214 ? 3.313 5.440 -18.242 1.00 34.09 214 GLN A O 1
ATOM 1669 N N . PHE A 1 215 ? 4.350 6.275 -16.404 1.00 45.53 215 PHE A N 1
ATOM 1670 C CA . PHE A 1 215 ? 3.934 5.268 -15.448 1.00 45.53 215 PHE A CA 1
ATOM 1671 C C . PHE A 1 215 ? 2.411 5.277 -15.355 1.00 45.53 215 PHE A C 1
ATOM 1673 O O . PHE A 1 215 ? 1.812 6.157 -14.740 1.00 45.53 215 PHE A O 1
ATOM 1680 N N . ILE A 1 216 ? 1.765 4.289 -15.974 1.00 43.53 216 ILE A N 1
ATOM 1681 C CA . ILE A 1 216 ? 0.350 4.034 -15.716 1.00 43.53 216 ILE A CA 1
ATOM 1682 C C . ILE A 1 216 ? 0.280 3.237 -14.416 1.00 43.53 216 ILE A C 1
ATOM 1684 O O . ILE A 1 216 ? 0.107 2.018 -14.426 1.00 43.53 216 ILE A O 1
ATOM 1688 N N . LYS A 1 217 ? 0.420 3.954 -13.297 1.00 46.25 217 LYS A N 1
ATOM 1689 C CA . LYS A 1 217 ? -0.297 3.586 -12.080 1.00 46.25 217 LYS A CA 1
ATOM 1690 C C . LYS A 1 217 ? -1.799 3.794 -12.337 1.00 46.25 217 LYS A C 1
ATOM 1692 O O . LYS A 1 217 ? -2.166 4.748 -13.031 1.00 46.25 217 LYS A O 1
ATOM 1697 N N . PRO A 1 218 ? -2.697 2.961 -11.793 1.00 45.88 218 PRO A N 1
ATOM 1698 C CA . PRO A 1 218 ? -4.123 3.268 -11.798 1.00 45.88 218 PRO A CA 1
ATOM 1699 C C . PRO A 1 218 ? -4.398 4.452 -10.853 1.00 45.88 218 PRO A C 1
ATOM 1701 O O . PRO A 1 218 ? -4.341 4.302 -9.634 1.00 45.88 218 PRO A O 1
ATOM 1704 N N . CYS A 1 219 ? -4.695 5.639 -11.393 1.00 44.47 219 CYS A N 1
ATOM 1705 C CA . CYS A 1 219 ? -5.029 6.820 -10.588 1.00 44.47 219 CYS A CA 1
ATOM 1706 C C . CYS A 1 219 ? -6.320 6.595 -9.781 1.00 44.47 219 CYS A C 1
ATOM 1708 O O . CYS A 1 219 ? -7.422 6.701 -10.319 1.00 44.47 219 CYS A O 1
ATOM 1710 N N . ALA A 1 220 ? -6.197 6.327 -8.479 1.00 42.66 220 ALA A N 1
ATOM 1711 C CA . ALA A 1 220 ? -7.348 6.098 -7.606 1.00 42.66 220 ALA A CA 1
ATOM 1712 C C . ALA A 1 220 ? -8.150 7.387 -7.320 1.00 42.66 220 ALA A C 1
ATOM 1714 O O . ALA A 1 220 ? -9.375 7.356 -7.196 1.00 42.66 220 ALA A O 1
ATOM 1715 N N . ARG A 1 221 ? -7.471 8.540 -7.235 1.00 40.66 221 ARG A N 1
ATOM 1716 C CA . ARG A 1 221 ? -7.977 9.758 -6.570 1.00 40.66 221 ARG A CA 1
ATOM 1717 C C . ARG A 1 221 ? -8.932 10.651 -7.392 1.00 40.66 221 ARG A C 1
ATOM 1719 O O . ARG A 1 221 ? -9.111 11.813 -7.045 1.00 40.66 221 ARG A O 1
ATOM 1726 N N . PHE A 1 222 ? -9.579 10.136 -8.447 1.00 36.38 222 PHE A N 1
ATOM 1727 C CA . PHE A 1 222 ? -10.446 10.941 -9.337 1.00 36.38 222 PHE A CA 1
ATOM 1728 C C . PHE A 1 222 ? -11.895 10.460 -9.541 1.00 36.38 222 PHE A C 1
ATOM 1730 O O . PHE A 1 222 ? -12.653 11.126 -10.246 1.00 36.38 222 PHE A O 1
ATOM 1737 N N . THR A 1 223 ? -12.345 9.388 -8.882 1.00 36.00 223 THR A N 1
ATOM 1738 C CA . THR A 1 223 ? -13.738 8.906 -9.008 1.00 36.00 223 THR A CA 1
ATOM 1739 C C . THR A 1 223 ? -14.785 9.895 -8.474 1.00 36.00 223 THR A C 1
ATOM 1741 O O . THR A 1 223 ? -15.798 10.120 -9.134 1.00 36.00 223 THR A O 1
ATOM 1744 N N . ASN A 1 224 ? -14.541 10.536 -7.324 1.00 37.84 224 ASN A N 1
ATOM 1745 C CA . ASN A 1 224 ? -15.559 11.361 -6.652 1.00 37.84 224 ASN A CA 1
ATOM 1746 C C . ASN A 1 224 ? -15.530 12.861 -7.012 1.00 37.84 224 ASN A C 1
ATOM 1748 O O . ASN A 1 224 ? -16.596 13.452 -7.189 1.00 37.84 224 ASN A O 1
ATOM 1752 N N . LEU A 1 225 ? -14.359 13.498 -7.172 1.00 35.25 225 LEU A N 1
ATOM 1753 C CA . LEU A 1 225 ? -14.304 14.928 -7.540 1.00 35.25 225 LEU A CA 1
ATOM 1754 C C . LEU A 1 225 ? -14.725 15.177 -8.998 1.00 35.25 225 LEU A C 1
ATOM 1756 O O . LEU A 1 225 ? -15.428 16.149 -9.283 1.00 35.25 225 LEU A O 1
ATOM 1760 N N . CYS A 1 226 ? -14.353 14.290 -9.927 1.00 31.77 226 CYS A N 1
ATOM 1761 C CA . CYS A 1 226 ? -14.650 14.481 -11.350 1.00 31.77 226 CYS A CA 1
ATOM 1762 C C . CYS A 1 226 ? -16.166 14.404 -11.645 1.00 31.77 226 CYS A C 1
ATOM 1764 O O . CYS A 1 226 ? -16.681 15.135 -12.495 1.00 31.77 226 CYS A O 1
ATOM 1766 N N . ALA A 1 227 ? -16.915 13.617 -10.862 1.00 35.47 227 ALA A N 1
ATOM 1767 C CA . ALA A 1 227 ? -18.380 13.538 -10.918 1.00 35.47 227 ALA A CA 1
ATOM 1768 C C . ALA A 1 227 ? -19.094 14.825 -10.437 1.00 35.47 227 ALA A C 1
ATOM 1770 O O . ALA A 1 227 ? -20.236 15.083 -10.825 1.00 35.47 227 ALA A O 1
ATOM 1771 N N . GLN A 1 228 ? -18.437 15.652 -9.613 1.00 35.44 228 GLN A N 1
ATOM 1772 C CA . GLN A 1 228 ? -18.958 16.967 -9.219 1.00 35.44 228 GLN A CA 1
ATOM 1773 C C . GLN A 1 228 ? -18.563 18.057 -10.227 1.00 35.44 228 GLN A C 1
ATOM 1775 O O . GLN A 1 228 ? -19.405 18.871 -10.613 1.00 35.44 228 GLN A O 1
ATOM 1780 N N . PHE A 1 229 ? -17.322 18.028 -10.729 1.00 30.36 229 PHE A N 1
ATOM 1781 C CA . PHE A 1 229 ? -16.849 18.984 -11.737 1.00 30.36 229 PHE A CA 1
ATOM 1782 C C . PHE A 1 229 ? -17.568 18.857 -13.084 1.00 30.36 229 PHE A C 1
ATOM 1784 O O . PHE A 1 229 ? -17.898 19.871 -13.692 1.00 30.36 229 PHE A O 1
ATOM 1791 N N . THR A 1 230 ? -17.902 17.643 -13.527 1.00 35.06 230 THR A N 1
ATOM 1792 C CA . THR A 1 230 ? -18.699 17.435 -14.753 1.00 35.06 230 THR A CA 1
ATOM 1793 C C . THR A 1 230 ? -20.071 18.116 -14.681 1.00 35.06 230 THR A C 1
ATOM 1795 O O . THR A 1 230 ? -20.448 18.797 -15.634 1.00 35.06 230 THR A O 1
ATOM 1798 N N . LYS A 1 231 ? -20.770 18.049 -13.534 1.00 35.38 231 LYS A N 1
ATOM 1799 C CA . LYS A 1 231 ? -22.026 18.796 -13.304 1.00 35.38 231 LYS A CA 1
ATOM 1800 C C . LYS A 1 231 ? -21.833 20.319 -13.311 1.00 35.38 231 LYS A C 1
ATOM 1802 O O . LYS A 1 231 ? -22.720 21.040 -13.773 1.00 35.38 231 LYS A O 1
ATOM 1807 N N . TRP A 1 232 ? -20.691 20.816 -12.832 1.00 30.16 232 TRP A N 1
ATOM 1808 C CA . TRP A 1 232 ? -20.344 22.243 -12.883 1.00 30.16 232 TRP A CA 1
ATOM 1809 C C . TRP A 1 232 ? -20.051 22.722 -14.313 1.00 30.16 232 TRP A C 1
ATOM 1811 O O . TRP A 1 232 ? -20.637 23.712 -14.752 1.00 30.16 232 TRP A O 1
ATOM 1821 N N . CYS A 1 233 ? -19.237 21.993 -15.081 1.00 33.19 233 CYS A N 1
ATOM 1822 C CA . CYS A 1 233 ? -18.926 22.335 -16.473 1.00 33.19 233 CYS A CA 1
ATOM 1823 C C . CYS A 1 233 ? -20.184 22.373 -17.357 1.00 33.19 233 CYS A C 1
ATOM 1825 O O . CYS A 1 233 ? -20.366 23.319 -18.125 1.00 33.19 233 CYS A O 1
ATOM 1827 N N . THR A 1 234 ? -21.121 21.428 -17.186 1.00 39.00 234 THR A N 1
ATOM 1828 C CA . THR A 1 234 ? -22.415 21.472 -17.898 1.00 39.00 234 THR A CA 1
ATOM 1829 C C . THR A 1 234 ? -23.277 22.689 -17.552 1.00 39.00 234 THR A C 1
ATOM 1831 O O . THR A 1 234 ? -24.159 23.035 -18.332 1.00 39.00 234 THR A O 1
ATOM 1834 N N . ARG A 1 235 ? -23.030 23.361 -16.418 1.00 34.53 235 ARG A N 1
ATOM 1835 C CA . ARG A 1 235 ? -23.757 24.572 -15.999 1.00 34.53 235 ARG A CA 1
ATOM 1836 C C . ARG A 1 235 ? -23.087 25.873 -16.459 1.00 34.53 235 ARG A C 1
ATOM 1838 O O . ARG A 1 235 ? -23.776 26.871 -16.633 1.00 34.53 235 ARG A O 1
ATOM 1845 N N . ILE A 1 236 ? -21.771 25.863 -16.685 1.00 36.72 236 ILE A N 1
ATOM 1846 C CA . ILE A 1 236 ? -21.000 27.027 -17.168 1.00 36.72 236 ILE A CA 1
ATOM 1847 C C . ILE A 1 236 ? -21.088 27.189 -18.699 1.00 36.72 236 ILE A C 1
ATOM 1849 O O . ILE A 1 236 ? -21.026 28.312 -19.204 1.00 36.72 236 ILE A O 1
ATOM 1853 N N . ASN A 1 237 ? -21.348 26.105 -19.440 1.00 37.06 237 ASN A N 1
ATOM 1854 C CA . ASN A 1 237 ? -21.498 26.110 -20.905 1.00 37.06 237 ASN A CA 1
ATOM 1855 C C . ASN A 1 237 ? -22.678 26.944 -21.468 1.00 37.06 237 ASN A C 1
ATOM 1857 O O . ASN A 1 237 ? -22.852 26.981 -22.682 1.00 37.06 237 ASN A O 1
ATOM 1861 N N . GLN A 1 238 ? -23.465 27.638 -20.635 1.00 40.41 238 GLN A N 1
ATOM 1862 C CA . GLN A 1 238 ? -24.472 28.618 -21.082 1.00 40.41 238 GLN A CA 1
ATOM 1863 C C . GLN A 1 238 ? -24.044 30.091 -20.933 1.00 40.41 238 GLN A C 1
ATOM 1865 O O . GLN A 1 238 ? -24.766 30.965 -21.404 1.00 40.41 238 GLN A O 1
ATOM 1870 N N . LEU A 1 239 ? -22.895 30.393 -20.311 1.00 39.62 239 LEU A N 1
ATOM 1871 C CA . LEU A 1 239 ? -22.461 31.778 -20.039 1.00 39.62 239 LEU A CA 1
ATOM 1872 C C . LEU A 1 239 ? -21.107 32.167 -20.658 1.00 39.62 239 LEU A C 1
ATOM 1874 O O . LEU A 1 239 ? -20.788 33.352 -20.723 1.00 39.62 239 LEU A O 1
ATOM 1878 N N . CYS A 1 240 ? -20.311 31.214 -21.152 1.00 35.16 240 CYS A N 1
ATOM 1879 C CA . CYS A 1 240 ? -18.946 31.487 -21.625 1.00 35.16 240 CYS A CA 1
ATOM 1880 C C . CYS A 1 240 ? -18.827 31.839 -23.127 1.00 35.16 240 CYS A C 1
ATOM 1882 O O . CYS A 1 240 ? -17.801 31.579 -23.750 1.00 35.16 240 CYS A O 1
ATOM 1884 N N . SER A 1 241 ? -19.848 32.460 -23.727 1.00 33.72 241 SER A N 1
ATOM 1885 C CA . SER A 1 241 ? -19.759 33.020 -25.090 1.00 33.72 241 SER A CA 1
ATOM 1886 C C . SER A 1 241 ? -19.048 34.382 -25.153 1.00 33.72 241 SER A C 1
ATOM 1888 O O . SER A 1 241 ? -18.697 34.831 -26.241 1.00 33.72 241 SER A O 1
ATOM 1890 N N . TYR A 1 242 ? -18.805 35.032 -24.006 1.00 38.62 242 TYR A N 1
ATOM 1891 C CA . TYR A 1 242 ? -18.317 36.419 -23.931 1.00 38.62 242 TYR A CA 1
ATOM 1892 C C . TYR A 1 242 ? -16.850 36.603 -23.496 1.00 38.62 242 TYR A C 1
ATOM 1894 O O . TYR A 1 242 ? -16.318 37.701 -23.636 1.00 38.62 242 TYR A O 1
ATOM 1902 N N . CYS A 1 243 ? -16.162 35.568 -22.999 1.00 30.23 243 CYS A N 1
ATOM 1903 C CA . CYS A 1 243 ? -14.805 35.713 -22.438 1.00 30.23 243 CYS A CA 1
A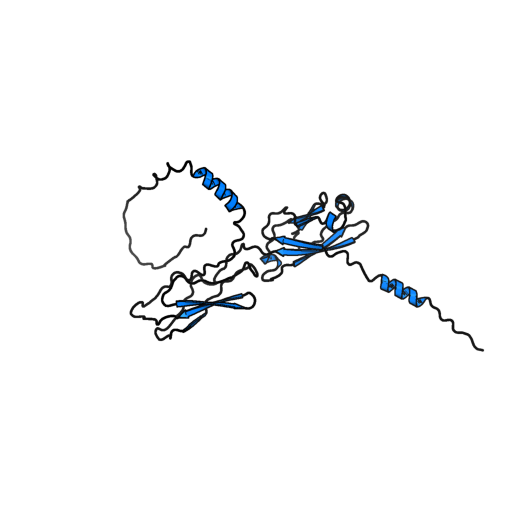TOM 1904 C C . CYS A 1 243 ? -13.652 35.332 -23.388 1.00 30.23 243 CYS A C 1
ATOM 1906 O O . CYS A 1 243 ? -12.493 35.373 -22.985 1.00 30.23 243 CYS A O 1
ATOM 1908 N N . CYS A 1 244 ? -13.924 35.003 -24.655 1.00 31.59 244 CYS A N 1
ATOM 1909 C CA . CYS A 1 244 ? -12.902 34.544 -25.611 1.00 31.59 244 CYS A CA 1
ATOM 1910 C C . CYS A 1 244 ? -12.185 35.686 -26.378 1.00 31.59 244 CYS A C 1
ATOM 1912 O O . CYS A 1 244 ? -11.693 35.475 -27.482 1.00 31.59 244 CYS A O 1
ATOM 1914 N N . ALA A 1 245 ? -12.155 36.908 -25.826 1.00 33.50 245 ALA A N 1
ATOM 1915 C CA . ALA A 1 245 ? -11.775 38.123 -26.564 1.00 33.50 245 ALA A CA 1
ATOM 1916 C C . ALA A 1 245 ? -10.690 39.012 -25.910 1.00 33.50 245 ALA A C 1
ATOM 1918 O O . ALA A 1 245 ? -10.323 40.024 -26.503 1.00 33.50 245 ALA A O 1
ATOM 1919 N N . ILE A 1 246 ? -10.170 38.689 -24.712 1.00 33.00 246 ILE A N 1
ATOM 1920 C CA . ILE A 1 246 ? -9.270 39.600 -23.958 1.00 33.00 246 ILE A CA 1
ATOM 1921 C C . ILE A 1 246 ? -8.025 38.903 -23.364 1.00 33.00 246 ILE A C 1
ATOM 1923 O O . ILE A 1 246 ? -7.736 39.050 -22.183 1.00 33.00 246 ILE A O 1
ATOM 1927 N N . VAL A 1 247 ? -7.242 38.191 -24.188 1.00 31.80 247 VAL A N 1
ATOM 1928 C CA . VAL A 1 247 ? -5.775 38.031 -23.992 1.00 31.80 247 VAL A CA 1
ATOM 1929 C C . VAL A 1 247 ? -5.083 37.952 -25.366 1.00 31.80 247 VAL A C 1
ATOM 1931 O O . VAL A 1 247 ? -4.562 36.912 -25.758 1.00 31.80 247 VAL A O 1
ATOM 1934 N N . ALA A 1 248 ? -5.131 39.037 -26.148 1.00 32.47 248 ALA A N 1
ATOM 1935 C CA . ALA A 1 248 ? -4.634 39.037 -27.534 1.00 32.47 248 ALA A CA 1
ATOM 1936 C C . ALA A 1 248 ? -3.891 40.320 -27.974 1.00 32.47 248 ALA A C 1
ATOM 1938 O O . ALA A 1 248 ? -3.818 40.594 -29.166 1.00 32.47 248 ALA A O 1
ATOM 1939 N N . HIS A 1 249 ? -3.313 41.100 -27.048 1.00 31.89 249 HIS A N 1
ATOM 1940 C CA . HIS A 1 249 ? -2.380 42.192 -27.387 1.00 31.89 249 HIS A CA 1
ATOM 1941 C C . HIS A 1 249 ? -1.449 42.575 -26.220 1.00 31.89 249 HIS A C 1
ATOM 1943 O O . HIS A 1 249 ? -1.900 43.162 -25.242 1.00 31.89 249 HIS A O 1
ATOM 1949 N N . ALA A 1 250 ? -0.145 42.312 -26.368 1.00 27.89 250 ALA A N 1
ATOM 1950 C CA . ALA A 1 250 ? 0.967 43.023 -25.716 1.00 27.89 250 ALA A CA 1
ATOM 1951 C C . ALA A 1 250 ? 2.286 42.621 -26.410 1.00 27.89 250 ALA A C 1
ATOM 1953 O O . ALA A 1 250 ? 2.566 41.429 -26.525 1.00 27.89 250 ALA A O 1
ATOM 1954 N N . HIS A 1 251 ? 3.083 43.573 -26.913 1.00 28.78 251 HIS A N 1
ATOM 1955 C CA . HIS A 1 251 ? 4.311 43.266 -27.668 1.00 28.78 251 HIS A CA 1
ATOM 1956 C C . HIS A 1 251 ? 5.314 44.438 -27.638 1.00 28.78 251 HIS A C 1
ATOM 1958 O O . HIS A 1 251 ? 4.910 45.573 -27.876 1.00 28.78 251 HIS A O 1
ATOM 1964 N N . SER A 1 252 ? 6.615 44.144 -27.457 1.00 29.17 252 SER A N 1
ATOM 1965 C CA . SER A 1 252 ? 7.752 45.106 -27.416 1.00 29.17 252 SER A CA 1
ATOM 1966 C C . SER A 1 252 ? 7.763 46.056 -26.188 1.00 29.17 252 SER A C 1
ATOM 1968 O O . SER A 1 252 ? 6.708 46.352 -25.642 1.00 29.17 252 SER A O 1
ATOM 1970 N N . SER A 1 253 ? 8.882 46.547 -25.622 1.00 31.19 253 SER A N 1
ATOM 1971 C CA . SER A 1 253 ? 10.328 46.609 -25.986 1.00 31.19 253 SER A CA 1
ATOM 1972 C C . SER A 1 253 ? 11.202 46.505 -24.681 1.00 31.19 253 SER A C 1
ATOM 1974 O O . SER A 1 253 ? 10.613 46.312 -23.626 1.00 31.19 253 SER A O 1
ATOM 1976 N N . HIS A 1 254 ? 12.546 46.632 -24.557 1.00 30.22 254 HIS A N 1
ATOM 1977 C CA . HIS A 1 254 ? 13.706 46.865 -25.452 1.00 30.22 254 HIS A CA 1
ATOM 1978 C C . HIS A 1 254 ? 15.073 46.560 -24.731 1.00 30.22 254 HIS A C 1
ATOM 1980 O O . HIS A 1 254 ? 15.094 46.433 -23.516 1.00 30.22 254 HIS A O 1
ATOM 1986 N N . VAL A 1 255 ? 16.186 46.468 -25.494 1.00 32.03 255 VAL A N 1
ATOM 1987 C CA . VAL A 1 255 ? 17.567 47.051 -25.303 1.00 32.03 255 VAL A CA 1
ATOM 1988 C C . VAL A 1 255 ? 18.172 47.213 -23.866 1.00 32.03 255 VAL A C 1
ATOM 1990 O O . VAL A 1 255 ? 17.542 47.823 -23.019 1.00 32.03 255 VAL A O 1
ATOM 1993 N N . HIS A 1 256 ? 19.429 46.826 -23.525 1.00 28.22 256 HIS A N 1
ATOM 1994 C CA . HIS A 1 256 ? 20.568 46.270 -24.302 1.00 28.22 256 HIS A CA 1
ATOM 1995 C C . HIS A 1 256 ? 21.655 45.511 -23.476 1.00 28.22 256 HIS A C 1
ATOM 1997 O O . HIS A 1 256 ? 21.889 45.800 -22.311 1.00 28.22 256 HIS A O 1
ATOM 2003 N N . ALA A 1 257 ? 22.383 44.628 -24.180 1.00 27.47 257 ALA A N 1
ATOM 2004 C CA . ALA A 1 257 ? 23.814 44.257 -24.094 1.00 27.47 257 ALA A CA 1
ATOM 2005 C C . ALA A 1 257 ? 24.597 44.102 -22.755 1.00 27.47 257 ALA A C 1
ATOM 2007 O O . ALA A 1 257 ? 25.022 45.076 -22.144 1.00 27.47 257 ALA A O 1
ATOM 2008 N N . SER A 1 258 ? 25.114 42.882 -22.530 1.00 27.56 258 SER A N 1
ATOM 2009 C CA . SER A 1 258 ? 26.575 42.630 -22.491 1.00 27.56 258 SER A CA 1
ATOM 2010 C C . SER A 1 258 ? 26.893 41.188 -22.957 1.00 27.56 258 SER A C 1
ATOM 2012 O O . SER A 1 258 ? 25.981 40.373 -23.101 1.00 27.56 258 SER A O 1
ATOM 2014 N N . LYS A 1 259 ? 28.160 40.868 -23.275 1.00 32.84 259 LYS A N 1
ATOM 2015 C CA . LYS A 1 259 ? 28.596 39.534 -23.749 1.00 32.84 259 LYS A CA 1
ATOM 2016 C C . LYS A 1 259 ? 29.511 38.853 -22.728 1.00 32.84 259 LYS A C 1
ATOM 2018 O O . LYS A 1 259 ? 30.563 39.411 -22.441 1.00 32.84 259 LYS A O 1
ATOM 2023 N N . GLN A 1 260 ? 29.209 37.607 -22.348 1.00 26.86 260 GLN A N 1
ATOM 2024 C CA . GLN A 1 260 ? 30.172 36.486 -22.303 1.00 26.86 260 GLN A CA 1
ATOM 2025 C C . GLN A 1 260 ? 29.456 35.146 -22.034 1.00 26.86 260 GLN A C 1
ATOM 2027 O O . GLN A 1 260 ? 28.280 35.110 -21.678 1.00 26.86 260 GLN A O 1
ATOM 2032 N N . SER A 1 261 ? 30.129 34.033 -22.328 1.00 32.41 261 SER A N 1
ATOM 2033 C CA . SER A 1 261 ? 29.505 32.728 -22.589 1.00 32.41 261 SER A CA 1
ATOM 2034 C C . SER A 1 261 ? 29.177 31.892 -21.345 1.00 32.41 261 SER A C 1
ATOM 2036 O O . SER A 1 261 ? 30.062 31.595 -20.544 1.00 32.41 261 SER A O 1
ATOM 2038 N N . LYS A 1 262 ? 27.943 31.374 -21.277 1.00 26.30 262 LYS A N 1
ATOM 2039 C CA . LYS A 1 262 ? 27.551 30.211 -20.461 1.00 26.30 262 LYS A CA 1
ATOM 2040 C C . LYS A 1 262 ? 26.656 29.281 -21.284 1.00 26.30 262 LYS A C 1
ATOM 2042 O O . LYS A 1 262 ? 25.752 29.760 -21.961 1.00 26.30 262 LYS A O 1
ATOM 2047 N N . TRP A 1 263 ? 26.869 27.971 -21.172 1.00 23.03 263 TRP A N 1
ATOM 2048 C CA . TRP A 1 263 ? 25.958 26.939 -21.681 1.00 23.03 263 TRP A CA 1
ATOM 2049 C C . TRP A 1 263 ? 25.589 25.984 -20.544 1.00 23.03 263 TRP A C 1
ATOM 2051 O O . TRP A 1 263 ? 26.359 25.098 -20.188 1.00 23.03 263 TRP A O 1
ATOM 2061 N N . THR A 1 264 ? 24.401 26.172 -19.973 1.00 26.38 264 THR A N 1
ATOM 2062 C CA . THR A 1 264 ? 23.821 25.302 -18.937 1.00 26.38 264 THR A CA 1
ATOM 2063 C C . THR A 1 264 ? 22.359 25.026 -19.297 1.00 26.38 264 THR A C 1
ATOM 2065 O O . THR A 1 264 ? 21.505 25.876 -19.033 1.00 26.38 264 THR A O 1
ATOM 2068 N N . PRO A 1 265 ? 22.043 23.891 -19.949 1.00 25.91 265 PRO A N 1
ATOM 2069 C CA . PRO A 1 265 ? 20.692 23.602 -20.416 1.00 25.91 265 PRO A CA 1
ATOM 2070 C C . PRO A 1 265 ? 19.824 23.052 -19.275 1.00 25.91 265 PRO A C 1
ATOM 2072 O O . PRO A 1 265 ? 19.629 21.841 -19.151 1.00 25.91 265 PRO A O 1
ATOM 2075 N N . SER A 1 266 ? 19.310 23.954 -18.439 1.00 24.11 266 SER A N 1
ATOM 2076 C CA . SER A 1 266 ? 18.270 23.654 -17.451 1.00 24.11 266 SER A CA 1
ATOM 2077 C C . SER A 1 266 ? 16.976 23.220 -18.143 1.00 24.11 266 SER A C 1
ATOM 2079 O O . SER A 1 266 ? 16.554 23.851 -19.109 1.00 24.11 266 SER A O 1
ATOM 2081 N N . PHE A 1 267 ? 16.308 22.198 -17.606 1.00 27.64 267 PHE A N 1
ATOM 2082 C CA . PHE A 1 267 ? 14.960 21.806 -18.019 1.00 27.64 267 PHE A CA 1
ATOM 2083 C C . PHE A 1 267 ? 14.025 21.811 -16.814 1.00 27.64 267 PHE A C 1
ATOM 2085 O O . PHE A 1 267 ? 14.284 21.141 -15.814 1.00 27.64 267 PHE A O 1
ATOM 2092 N N . MET A 1 268 ? 12.932 22.563 -16.932 1.00 22.62 268 MET A N 1
ATOM 2093 C CA . MET A 1 268 ? 11.743 22.373 -16.108 1.00 22.62 268 MET A CA 1
ATOM 2094 C C . MET A 1 268 ? 10.901 21.247 -16.712 1.00 22.62 268 MET A C 1
ATOM 2096 O O . MET A 1 268 ? 10.870 21.092 -17.931 1.00 22.62 268 MET A O 1
ATOM 2100 N N . PHE A 1 269 ? 10.136 20.559 -15.873 1.00 26.55 269 PHE A N 1
ATOM 2101 C CA . PHE A 1 269 ? 8.840 20.020 -16.273 1.00 26.55 269 PHE A CA 1
ATOM 2102 C C . PHE A 1 269 ? 7.796 20.548 -15.293 1.00 26.55 269 PHE A C 1
ATOM 2104 O O . PHE A 1 269 ? 8.087 20.712 -14.108 1.00 26.55 269 PHE A O 1
ATOM 2111 N N . ALA A 1 270 ? 6.613 20.878 -15.807 1.00 22.34 270 ALA A N 1
ATOM 2112 C CA . ALA A 1 270 ? 5.503 21.329 -14.984 1.00 22.34 270 ALA A CA 1
ATOM 2113 C C . ALA A 1 270 ? 4.886 20.134 -14.250 1.00 22.34 270 ALA A C 1
ATOM 2115 O O . ALA A 1 270 ? 4.657 19.090 -14.863 1.00 22.34 270 ALA A O 1
ATOM 2116 N N . GLY A 1 271 ? 4.598 20.309 -12.962 1.00 23.20 271 GLY A N 1
ATOM 2117 C CA . GLY A 1 271 ? 3.642 19.459 -12.264 1.00 23.20 271 GLY A CA 1
ATOM 2118 C C . GLY A 1 271 ? 2.212 19.899 -12.582 1.00 23.20 271 GLY A C 1
ATOM 2119 O O . GLY A 1 271 ? 1.941 21.099 -12.676 1.00 23.20 271 GLY A O 1
ATOM 2120 N N . LEU A 1 272 ? 1.331 18.913 -12.724 1.00 28.33 272 LEU A N 1
ATOM 2121 C CA . LEU A 1 272 ? -0.116 18.992 -12.521 1.00 28.33 272 LEU A CA 1
ATOM 2122 C C . LEU A 1 272 ? -0.486 17.852 -11.568 1.00 28.33 272 LEU A C 1
ATOM 2124 O O . LEU A 1 272 ? 0.114 16.768 -11.750 1.00 28.33 272 LEU A O 1
#